Protein AF-A0A9P6C2J9-F1 (afdb_monomer_lite)

Sequence (298 aa):
MNSLQSWISTNIRLPAPPYAFLLSTSLGLLITSEATNFYPGSVLFKVCASLSFVSAGLRLLEDDWHNPLGSFISYLGTSHTTHYSLAIVLGLGFSLMGDIFLIPTAATYYNTAKSPEKKDREESSSQHEAATVRFKLGIFFFALAHVAYIFAFLSSATSRGPLSFLETILDPARFRHTHFILSFTFGLLLAHHLGLLRKPELGSLNSIMLVPDGLLPLVRTYIGIIVTMVSVASATDNGWQKIVGAWMFMVSDLFVAMDVFGTKKDAHRGGLGRQGWKSRSVGLAVYFWAQMILAGTV

pLDDT: mean 75.85, std 17.32, range [34.5, 95.56]

InterPro domains:
  IPR012506 Lysoplasmalogenase-like [PF07947] (78-297)
  IPR012506 Lysoplasmalogenase-like [PTHR31885] (135-297)

Structure (mmCIF, N/CA/C/O backbone):
data_AF-A0A9P6C2J9-F1
#
_entry.id   AF-A0A9P6C2J9-F1
#
loop_
_atom_site.group_PDB
_atom_site.id
_atom_site.type_symbol
_atom_site.label_atom_id
_atom_site.label_alt_id
_atom_site.label_comp_id
_atom_site.label_asym_id
_atom_site.label_entity_id
_atom_site.label_seq_id
_atom_site.pdbx_PDB_ins_code
_atom_site.Cartn_x
_atom_site.Cartn_y
_atom_site.Cartn_z
_atom_site.occupancy
_atom_site.B_iso_or_equiv
_atom_site.auth_seq_id
_atom_site.auth_comp_id
_atom_site.auth_asym_id
_atom_site.auth_atom_id
_atom_site.pdbx_PDB_model_num
ATOM 1 N N . MET A 1 1 ? -1.921 -27.677 -25.744 1.00 42.75 1 MET A N 1
ATOM 2 C CA . MET A 1 1 ? -2.279 -27.526 -24.314 1.00 42.75 1 MET A CA 1
ATOM 3 C C . MET A 1 1 ? -1.111 -27.043 -23.435 1.00 42.75 1 MET A C 1
ATOM 5 O O . MET A 1 1 ? -1.251 -27.075 -22.225 1.00 42.75 1 MET A O 1
ATOM 9 N N . ASN A 1 2 ? -0.023 -26.489 -23.998 1.00 46.31 2 ASN A N 1
ATOM 10 C CA . ASN A 1 2 ? 1.152 -26.055 -23.213 1.00 46.31 2 ASN A CA 1
ATOM 11 C C . ASN A 1 2 ? 1.266 -24.522 -23.054 1.00 46.31 2 ASN A C 1
ATOM 13 O O . ASN A 1 2 ? 2.102 -24.053 -22.294 1.00 46.31 2 ASN A O 1
ATOM 17 N N . SER A 1 3 ? 0.426 -23.733 -23.737 1.00 47.09 3 SER A N 1
ATOM 18 C CA . SER A 1 3 ? 0.466 -22.259 -23.710 1.00 47.09 3 SER A CA 1
ATOM 19 C C . SER A 1 3 ? -0.356 -21.623 -22.581 1.00 47.09 3 SER A C 1
ATOM 21 O O . SER A 1 3 ? -0.080 -20.498 -22.181 1.00 47.09 3 SER A O 1
ATOM 23 N N . LEU A 1 4 ? -1.354 -22.336 -22.046 1.00 36.81 4 LEU A N 1
ATOM 24 C CA . LEU A 1 4 ? -2.163 -21.877 -20.907 1.00 36.81 4 LEU A CA 1
ATOM 25 C C . LEU A 1 4 ? -1.474 -22.157 -19.567 1.00 36.81 4 LEU A C 1
ATOM 27 O O . LEU A 1 4 ? -1.579 -21.362 -18.640 1.00 36.81 4 LEU A O 1
ATOM 31 N N . GLN A 1 5 ? -0.703 -23.243 -19.477 1.00 38.97 5 GLN A N 1
ATOM 32 C CA . GLN A 1 5 ? 0.047 -23.591 -18.268 1.00 38.97 5 GLN A CA 1
ATOM 33 C C . GLN A 1 5 ? 1.261 -22.671 -18.052 1.00 38.97 5 GLN A C 1
ATOM 35 O O . GLN A 1 5 ? 1.534 -22.302 -16.914 1.00 38.97 5 GLN A O 1
ATOM 40 N N . SER A 1 6 ? 1.917 -22.206 -19.126 1.00 39.34 6 SER A N 1
ATOM 41 C CA . SER A 1 6 ? 2.963 -21.171 -19.043 1.00 39.34 6 SER A CA 1
ATOM 42 C C . SER A 1 6 ? 2.413 -19.774 -18.728 1.00 39.34 6 SER A C 1
ATOM 44 O O . SER A 1 6 ? 3.152 -18.920 -18.249 1.00 39.34 6 SER A O 1
ATOM 46 N N . TRP A 1 7 ? 1.124 -19.530 -18.993 1.00 40.78 7 TRP A N 1
ATOM 47 C CA . TRP A 1 7 ? 0.430 -18.290 -18.619 1.00 40.78 7 TRP A CA 1
ATOM 48 C C . TRP A 1 7 ? 0.055 -18.265 -17.127 1.00 40.78 7 TRP A C 1
ATOM 50 O O . TRP A 1 7 ? 0.001 -17.198 -16.524 1.00 40.78 7 TRP A O 1
ATOM 60 N N . ILE A 1 8 ? -0.180 -19.441 -16.529 1.00 42.78 8 ILE A N 1
ATOM 61 C CA . ILE A 1 8 ? -0.617 -19.609 -15.130 1.00 42.78 8 ILE A CA 1
ATOM 62 C C . ILE A 1 8 ? 0.562 -19.823 -14.166 1.00 42.78 8 ILE A C 1
ATOM 64 O O . ILE A 1 8 ? 0.403 -19.653 -12.959 1.00 42.78 8 ILE A O 1
ATOM 68 N N . SER A 1 9 ? 1.774 -20.106 -14.655 1.00 42.38 9 SER A N 1
ATOM 69 C CA . SER A 1 9 ? 2.994 -20.023 -13.842 1.00 42.38 9 SER A CA 1
ATOM 70 C C . SER A 1 9 ? 3.383 -18.559 -13.592 1.00 42.38 9 SER A C 1
ATOM 72 O O . SER A 1 9 ? 4.429 -18.081 -14.033 1.00 42.38 9 SER A O 1
ATOM 74 N N . THR A 1 10 ? 2.515 -17.818 -12.902 1.00 54.66 10 THR A N 1
ATOM 75 C CA . THR A 1 10 ? 2.827 -16.520 -12.311 1.00 54.66 10 THR A CA 1
ATOM 76 C C . THR A 1 10 ? 3.904 -16.745 -11.259 1.00 54.66 10 THR A C 1
ATOM 78 O O . THR A 1 10 ? 3.611 -17.161 -10.140 1.00 54.66 10 THR A O 1
ATOM 81 N N . ASN A 1 11 ? 5.161 -16.492 -11.618 1.00 65.44 11 ASN A N 1
ATOM 82 C CA . ASN A 1 11 ? 6.264 -16.463 -10.665 1.00 65.44 11 ASN A CA 1
ATOM 83 C C . ASN A 1 11 ? 6.135 -15.202 -9.796 1.00 65.44 11 ASN A C 1
ATOM 85 O O . ASN A 1 11 ? 6.897 -14.253 -9.967 1.00 65.44 11 ASN A O 1
ATOM 89 N N . ILE A 1 12 ? 5.142 -15.168 -8.899 1.00 74.88 12 ILE A N 1
ATOM 90 C CA . ILE A 1 12 ? 5.150 -14.239 -7.768 1.00 74.88 12 ILE A CA 1
ATOM 91 C C . ILE A 1 12 ? 6.364 -14.630 -6.937 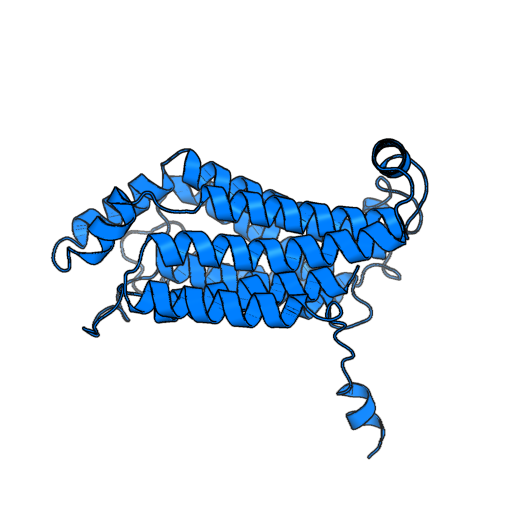1.00 74.88 12 ILE A C 1
ATOM 93 O O . ILE A 1 12 ? 6.416 -15.722 -6.367 1.00 74.88 12 ILE A O 1
ATOM 97 N N . ARG A 1 13 ? 7.366 -13.757 -6.913 1.00 82.88 13 ARG A N 1
ATOM 98 C CA . ARG A 1 13 ? 8.567 -13.959 -6.114 1.00 82.88 13 ARG A CA 1
ATOM 99 C C . ARG A 1 13 ? 8.261 -13.497 -4.706 1.00 82.88 13 ARG A C 1
ATOM 101 O O . ARG A 1 13 ? 7.977 -12.326 -4.482 1.00 82.88 13 ARG A O 1
ATOM 108 N N . LEU A 1 14 ? 8.273 -14.429 -3.766 1.00 84.31 14 LEU A N 1
ATOM 109 C CA . LEU A 1 14 ? 8.208 -14.099 -2.351 1.00 84.31 14 LEU A CA 1
ATOM 110 C C . LEU A 1 14 ? 9.632 -14.006 -1.801 1.00 84.31 14 LEU A C 1
ATOM 112 O O . LEU A 1 14 ? 10.501 -14.752 -2.264 1.00 84.31 14 LEU A O 1
ATOM 116 N N . PRO A 1 15 ? 9.875 -13.147 -0.798 1.00 84.00 15 PRO A N 1
ATOM 117 C CA . PRO A 1 15 ? 11.135 -13.163 -0.077 1.00 84.00 15 PRO A CA 1
ATOM 118 C C . PRO A 1 15 ? 11.438 -14.569 0.449 1.00 84.00 15 PRO A C 1
ATOM 120 O O . PRO A 1 15 ? 10.537 -15.273 0.923 1.00 84.00 15 PRO A O 1
ATOM 123 N N . ALA A 1 16 ? 12.705 -14.979 0.367 1.00 81.88 16 ALA A N 1
ATOM 124 C CA . ALA A 1 16 ? 13.140 -16.286 0.849 1.00 81.88 16 ALA A CA 1
ATOM 125 C C . ALA A 1 16 ? 12.766 -16.484 2.336 1.00 81.88 16 ALA A C 1
ATOM 127 O O . ALA A 1 16 ? 12.615 -15.506 3.074 1.00 81.88 16 ALA A O 1
ATOM 128 N N . PRO A 1 17 ? 12.620 -17.729 2.826 1.00 81.12 17 PRO A N 1
ATOM 129 C CA . PRO A 1 17 ? 12.388 -17.978 4.247 1.00 81.12 17 PRO A CA 1
ATOM 130 C C . PRO A 1 17 ? 13.393 -17.211 5.136 1.00 81.12 17 PRO A C 1
ATOM 132 O O . PRO A 1 17 ? 14.566 -17.095 4.768 1.00 81.12 17 PRO A O 1
ATOM 135 N N . PRO A 1 18 ? 12.968 -16.676 6.299 1.00 87.31 18 PRO A N 1
ATOM 136 C CA . PRO A 1 18 ? 11.769 -17.047 7.063 1.00 87.31 18 PRO A CA 1
ATOM 137 C C . PRO A 1 18 ? 10.563 -16.089 6.937 1.00 87.31 18 PRO A C 1
ATOM 139 O O . PRO A 1 18 ? 9.563 -16.280 7.629 1.00 87.31 18 PRO A O 1
ATOM 142 N N . TYR A 1 19 ? 10.622 -15.056 6.093 1.00 87.88 19 TYR A N 1
ATOM 143 C CA . TYR A 1 19 ? 9.724 -13.893 6.201 1.00 87.88 19 TYR A CA 1
ATOM 144 C C . TYR A 1 19 ? 8.238 -14.192 5.980 1.00 87.88 19 TYR A C 1
ATOM 146 O O . TYR A 1 19 ? 7.409 -13.797 6.798 1.00 87.88 19 TYR A O 1
ATOM 154 N N . ALA A 1 20 ? 7.885 -14.941 4.932 1.00 87.75 20 ALA A N 1
ATOM 155 C CA . ALA A 1 20 ? 6.490 -15.306 4.668 1.00 87.75 20 ALA A CA 1
ATOM 156 C C . ALA A 1 20 ? 5.893 -16.195 5.779 1.00 87.75 20 ALA A C 1
ATOM 158 O O . ALA A 1 20 ? 4.711 -16.079 6.115 1.00 87.75 20 ALA A O 1
ATOM 159 N N . PHE A 1 21 ? 6.716 -17.054 6.390 1.00 88.44 21 PHE A N 1
ATOM 160 C CA . PHE A 1 21 ? 6.300 -17.892 7.514 1.00 88.44 21 PHE A CA 1
ATOM 161 C C . PHE A 1 21 ? 6.098 -17.065 8.788 1.00 88.44 21 PHE A C 1
ATOM 163 O O . PHE A 1 21 ? 5.082 -17.222 9.470 1.00 88.44 21 PHE A O 1
ATOM 170 N N . LEU A 1 22 ? 7.024 -16.145 9.081 1.00 90.06 22 LEU A N 1
ATOM 171 C CA . LEU A 1 22 ? 6.899 -15.201 10.193 1.00 90.06 22 LEU A CA 1
ATOM 172 C C . LEU A 1 22 ? 5.649 -14.335 10.043 1.00 90.06 22 LEU A C 1
ATOM 174 O O . LEU A 1 22 ? 4.909 -14.170 11.014 1.00 90.06 22 LEU A O 1
ATOM 178 N N . LEU A 1 23 ? 5.367 -13.847 8.832 1.00 90.94 23 LEU A N 1
ATOM 179 C CA . LEU A 1 23 ? 4.150 -13.097 8.544 1.00 90.94 23 LEU A CA 1
ATOM 180 C C . LEU A 1 23 ? 2.904 -13.937 8.802 1.00 90.94 23 LEU A C 1
ATOM 182 O O . LEU A 1 23 ? 2.027 -13.518 9.544 1.00 90.94 23 LEU A O 1
ATOM 186 N N . SER A 1 24 ? 2.831 -15.132 8.217 1.00 91.19 24 SER A N 1
ATOM 187 C CA . SER A 1 24 ? 1.652 -15.996 8.341 1.00 91.19 24 SER A CA 1
ATOM 188 C C . SER A 1 24 ? 1.377 -16.368 9.799 1.00 91.19 24 SER A C 1
ATOM 190 O O . SER A 1 24 ? 0.234 -16.330 10.252 1.00 91.19 24 SER A O 1
ATOM 192 N N . THR A 1 25 ? 2.437 -16.671 10.553 1.00 91.06 25 THR A N 1
ATOM 193 C CA . THR A 1 25 ? 2.346 -17.035 11.971 1.00 91.06 25 THR A CA 1
ATOM 194 C C . THR A 1 25 ? 1.910 -15.843 12.819 1.00 91.06 25 THR A C 1
ATOM 196 O O . THR A 1 25 ? 0.955 -15.950 13.586 1.00 91.06 25 THR A O 1
ATOM 199 N N . SER A 1 26 ? 2.564 -14.688 12.664 1.00 91.44 26 SER A N 1
ATOM 200 C CA . SER A 1 26 ? 2.211 -13.471 13.409 1.00 91.44 26 SER A CA 1
ATOM 201 C C . SER A 1 26 ? 0.812 -12.966 13.057 1.00 91.44 26 SER A C 1
ATOM 203 O O . SER A 1 26 ? 0.062 -12.599 13.953 1.00 91.44 26 SER A O 1
ATOM 205 N N . LEU A 1 27 ? 0.404 -13.038 11.791 1.00 90.44 27 LEU A N 1
ATOM 206 C CA . LEU A 1 27 ? -0.946 -12.699 11.351 1.00 90.44 27 LEU A CA 1
ATOM 207 C C . LEU A 1 27 ? -1.998 -13.643 11.948 1.00 90.44 27 LEU A C 1
ATOM 209 O O . LEU A 1 27 ? -3.030 -13.179 12.428 1.00 90.44 27 LEU A O 1
ATOM 213 N N . GLY A 1 28 ? -1.746 -14.954 11.968 1.00 89.88 28 GLY A N 1
ATOM 214 C CA . GLY A 1 28 ? -2.642 -15.917 12.615 1.00 89.88 28 GLY A CA 1
ATOM 215 C C . GLY A 1 28 ? -2.810 -15.633 14.111 1.00 89.88 28 GLY A C 1
ATOM 216 O O . GLY A 1 28 ? -3.928 -15.643 14.632 1.00 89.88 28 GLY A O 1
ATOM 217 N N . LEU A 1 29 ? -1.710 -15.300 14.792 1.00 90.94 29 LEU A N 1
ATOM 218 C CA . LEU A 1 29 ? -1.722 -14.906 16.201 1.00 90.94 29 LEU A CA 1
ATOM 219 C C . LEU A 1 29 ? -2.440 -13.567 16.428 1.00 90.94 29 LEU A C 1
ATOM 221 O O . LEU A 1 29 ? -3.195 -13.454 17.389 1.00 90.94 29 LEU A O 1
ATOM 225 N N . LEU A 1 30 ? -2.281 -12.595 15.525 1.00 88.69 30 LEU A N 1
ATOM 226 C CA . LEU A 1 30 ? -2.993 -11.312 15.545 1.00 88.69 30 LEU A CA 1
ATOM 227 C C . LEU A 1 30 ? -4.508 -11.497 15.392 1.00 88.69 30 LEU A C 1
ATOM 229 O O . LEU A 1 30 ? -5.296 -10.928 16.141 1.00 88.69 30 LEU A O 1
ATOM 233 N N . ILE A 1 31 ? -4.937 -12.321 14.436 1.00 87.31 31 ILE A N 1
ATOM 234 C CA . ILE A 1 31 ? -6.360 -12.619 14.233 1.00 87.31 31 ILE A CA 1
ATOM 235 C C . ILE A 1 31 ? -6.927 -13.325 15.469 1.00 87.31 31 ILE A C 1
ATOM 237 O O . ILE A 1 31 ? -8.022 -13.003 15.928 1.00 87.31 31 ILE A O 1
ATOM 241 N N . THR A 1 32 ? -6.161 -14.247 16.052 1.00 87.25 32 THR A N 1
ATOM 242 C CA . THR A 1 32 ? -6.554 -14.952 17.278 1.00 87.25 32 THR A CA 1
ATOM 243 C C . THR A 1 32 ? -6.626 -14.002 18.479 1.00 87.25 32 THR A C 1
ATOM 245 O O . THR A 1 32 ? -7.547 -14.106 19.291 1.00 87.25 32 THR A O 1
ATOM 248 N N . SER A 1 33 ? -5.707 -13.038 18.600 1.00 85.56 33 SER A N 1
ATOM 249 C CA . SER A 1 33 ? -5.734 -12.049 19.682 1.00 85.56 33 SER A CA 1
ATOM 250 C C . SER A 1 33 ? -6.912 -11.084 19.545 1.00 85.56 33 SER A C 1
ATOM 252 O O . SER A 1 33 ? -7.554 -10.768 20.544 1.00 85.56 33 SER A O 1
ATOM 254 N N . GLU A 1 34 ? -7.274 -10.684 18.325 1.00 82.44 34 GLU A N 1
ATOM 255 C CA . GLU A 1 34 ? -8.489 -9.898 18.052 1.00 82.44 34 GLU A CA 1
ATOM 256 C C . GLU A 1 34 ? -9.766 -10.709 18.336 1.00 82.44 34 GLU A C 1
ATOM 258 O O . GLU A 1 34 ? -10.711 -10.202 18.944 1.00 82.44 34 GLU A O 1
ATOM 263 N N . ALA A 1 35 ? -9.785 -11.999 17.983 1.00 83.19 35 ALA A N 1
ATOM 264 C CA . ALA A 1 35 ? -10.902 -12.895 18.285 1.00 83.19 35 ALA A CA 1
ATOM 265 C C . ALA A 1 35 ? -11.092 -13.121 19.797 1.00 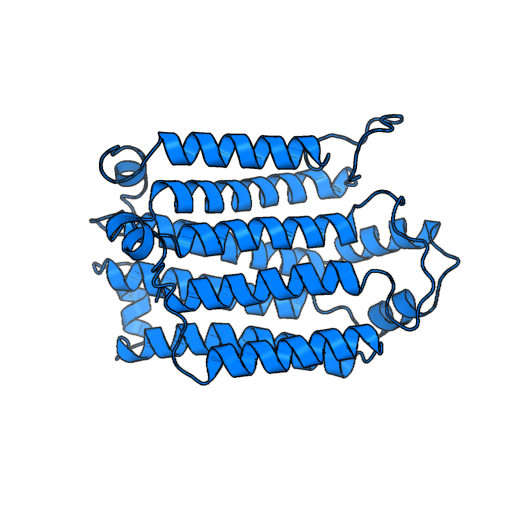83.19 35 ALA A C 1
ATOM 267 O O . ALA A 1 35 ? -12.216 -13.300 20.258 1.00 83.19 35 ALA A O 1
ATOM 268 N N . THR A 1 36 ? -10.013 -13.071 20.581 1.00 82.12 36 THR A N 1
ATOM 269 C CA . THR A 1 36 ? -10.029 -13.264 22.044 1.00 82.12 36 THR A CA 1
ATOM 270 C C . THR A 1 36 ? -10.017 -11.954 22.844 1.00 82.12 36 THR A C 1
ATOM 272 O O . THR A 1 36 ? -10.009 -11.993 24.072 1.00 82.12 36 THR A O 1
ATOM 275 N N . ASN A 1 37 ? -10.054 -10.789 22.180 1.00 78.75 37 ASN A N 1
ATOM 276 C CA . ASN A 1 37 ? -9.940 -9.456 22.794 1.00 78.75 37 ASN A CA 1
ATOM 277 C C . ASN A 1 37 ? -8.648 -9.245 23.618 1.00 78.75 37 ASN A C 1
ATOM 279 O O . ASN A 1 37 ? -8.629 -8.477 24.582 1.00 78.75 37 ASN A O 1
ATOM 283 N N . PHE A 1 38 ? -7.540 -9.877 23.230 1.00 83.00 38 PHE A N 1
ATOM 284 C CA . PHE A 1 38 ? -6.254 -9.776 23.921 1.00 83.00 38 PHE A CA 1
ATOM 285 C C . PHE A 1 38 ? -5.408 -8.608 23.386 1.00 83.00 38 PHE A C 1
ATOM 287 O O . PHE A 1 38 ? -4.597 -8.773 22.475 1.00 83.00 38 PHE A O 1
ATOM 294 N N . TYR A 1 39 ? -5.577 -7.420 23.983 1.00 81.12 39 TYR A N 1
ATOM 295 C CA . TYR A 1 39 ? -4.907 -6.176 23.563 1.00 81.12 39 TYR A CA 1
ATOM 296 C C . TYR A 1 39 ? -3.389 -6.294 23.352 1.00 81.12 39 TYR A C 1
ATOM 298 O O . TYR A 1 39 ? -2.928 -5.963 22.260 1.00 81.12 39 TYR A O 1
ATOM 306 N N . PRO A 1 40 ? -2.581 -6.747 24.336 1.00 83.75 40 PRO A N 1
ATOM 307 C CA . PRO A 1 40 ? -1.130 -6.751 24.160 1.00 83.75 40 PRO A CA 1
ATOM 308 C C . PRO A 1 40 ? -0.687 -7.714 23.049 1.00 83.75 40 PRO A C 1
ATOM 310 O O . PRO A 1 40 ? 0.289 -7.421 22.364 1.00 83.75 40 PRO A O 1
ATOM 313 N N . GLY A 1 41 ? -1.430 -8.803 22.808 1.00 80.75 41 GLY A N 1
ATOM 314 C CA . GLY A 1 41 ? -1.205 -9.672 21.652 1.00 80.75 41 GLY A CA 1
ATOM 315 C C . GLY A 1 41 ? -1.487 -8.953 20.339 1.00 80.75 41 GLY A C 1
ATOM 316 O O . GLY A 1 41 ? -0.648 -8.982 19.447 1.00 80.75 41 GLY A O 1
ATOM 317 N N . SER A 1 42 ? -2.602 -8.226 20.242 1.00 82.00 42 SER A N 1
ATOM 318 C CA . SER A 1 42 ? -2.936 -7.480 19.023 1.00 82.00 42 SER A CA 1
ATOM 319 C C . SER A 1 42 ? -1.908 -6.394 18.699 1.00 82.00 42 SER A C 1
ATOM 321 O O . SER A 1 42 ? -1.601 -6.160 17.535 1.00 82.00 42 SER A O 1
ATOM 323 N N . VAL A 1 43 ? -1.313 -5.766 19.717 1.00 85.69 43 VAL A N 1
ATOM 324 C CA . VAL A 1 43 ? -0.196 -4.824 19.534 1.00 85.69 43 VAL A CA 1
ATOM 325 C C . VAL A 1 43 ? 1.061 -5.552 19.056 1.00 85.69 43 VAL A C 1
ATOM 327 O O . VAL A 1 43 ? 1.623 -5.198 18.019 1.00 85.69 43 VAL A O 1
ATOM 330 N N . LEU A 1 44 ? 1.501 -6.574 19.797 1.00 89.19 44 LEU A N 1
ATOM 331 C CA . LEU A 1 44 ? 2.758 -7.276 19.538 1.00 89.19 44 LEU A CA 1
ATOM 332 C C . LEU A 1 44 ? 2.748 -7.962 18.172 1.00 89.19 44 LEU A C 1
ATOM 334 O O . LEU A 1 44 ? 3.658 -7.766 17.372 1.00 89.19 44 LEU A O 1
ATOM 338 N N . PHE A 1 45 ? 1.705 -8.738 17.885 1.00 90.50 45 PHE A N 1
ATOM 339 C CA . PHE A 1 45 ? 1.619 -9.515 16.655 1.00 90.50 45 PHE A CA 1
ATOM 340 C C . PHE A 1 45 ? 1.446 -8.637 15.423 1.00 90.50 45 PHE A C 1
ATOM 342 O O . PHE A 1 45 ? 1.975 -8.985 14.371 1.00 90.50 45 PHE A O 1
ATOM 349 N N . LYS A 1 46 ? 0.805 -7.469 15.555 1.00 90.56 46 LYS A N 1
ATOM 350 C CA . LYS A 1 46 ? 0.755 -6.483 14.475 1.00 90.56 46 LYS A CA 1
ATOM 351 C C . LYS A 1 46 ? 2.145 -5.938 14.161 1.00 90.56 46 LYS A C 1
ATOM 353 O O . LYS A 1 46 ? 2.543 -5.951 13.005 1.00 90.56 46 LYS A O 1
ATOM 358 N N . VAL A 1 47 ? 2.913 -5.546 15.179 1.00 89.94 47 VAL A N 1
ATOM 359 C CA . VAL A 1 47 ? 4.297 -5.083 14.985 1.00 89.94 47 VAL A CA 1
ATOM 360 C C . VAL A 1 47 ? 5.181 -6.195 14.414 1.00 89.94 47 VAL A C 1
ATOM 362 O O . VAL A 1 47 ? 5.949 -5.937 13.493 1.00 89.94 47 VAL A O 1
ATOM 365 N N . CYS A 1 48 ? 5.058 -7.437 14.892 1.00 89.19 48 CYS A N 1
ATOM 366 C CA . CYS A 1 48 ? 5.800 -8.578 14.344 1.00 89.19 48 CYS A CA 1
ATOM 367 C C . CYS A 1 48 ? 5.444 -8.859 12.876 1.00 89.19 48 CYS A C 1
ATOM 369 O O . CYS A 1 48 ? 6.344 -9.090 12.068 1.00 89.19 48 CYS A O 1
ATOM 371 N N . ALA A 1 49 ? 4.157 -8.801 12.521 1.00 89.56 49 ALA A N 1
ATOM 372 C CA . ALA A 1 49 ? 3.705 -8.935 11.141 1.00 89.56 49 ALA A CA 1
ATOM 373 C C . ALA A 1 49 ? 4.284 -7.816 10.269 1.00 89.56 49 ALA A C 1
ATOM 375 O O . ALA A 1 49 ? 4.834 -8.101 9.205 1.00 89.56 49 ALA A O 1
ATOM 376 N N . SER A 1 50 ? 4.282 -6.570 10.753 1.00 89.44 50 SER A N 1
ATOM 377 C CA . SER A 1 50 ? 4.864 -5.444 10.021 1.00 89.44 50 SER A CA 1
ATOM 378 C C . SER A 1 50 ? 6.379 -5.571 9.852 1.00 89.44 50 SER A C 1
ATOM 380 O O . SER A 1 50 ? 6.915 -5.398 8.759 1.00 89.44 50 SER A O 1
ATOM 382 N N . LEU A 1 51 ? 7.089 -5.960 10.911 1.00 90.31 51 LEU A N 1
ATOM 383 C CA . LEU A 1 51 ? 8.531 -6.189 10.863 1.00 90.31 51 LEU A CA 1
ATOM 384 C C . LEU A 1 51 ? 8.909 -7.310 9.893 1.00 90.31 51 LEU A C 1
ATOM 386 O O . LEU A 1 51 ? 9.978 -7.239 9.292 1.00 90.31 51 LEU A O 1
ATOM 390 N N . SER A 1 52 ? 8.060 -8.324 9.702 1.00 88.50 52 SER A N 1
ATOM 391 C CA . SER A 1 52 ? 8.364 -9.440 8.799 1.00 88.50 52 SER A CA 1
ATOM 392 C C . SER A 1 52 ? 8.508 -9.001 7.338 1.00 88.50 52 SER A C 1
ATOM 394 O O . SER A 1 52 ? 9.448 -9.434 6.678 1.00 88.50 52 SER A O 1
ATOM 396 N N . PHE A 1 53 ? 7.654 -8.097 6.840 1.00 87.94 53 PHE A N 1
ATOM 397 C CA . PHE A 1 53 ? 7.779 -7.588 5.471 1.00 87.94 53 PHE A CA 1
ATOM 398 C C . PHE A 1 53 ? 8.858 -6.503 5.354 1.00 87.94 53 PHE A C 1
ATOM 400 O O . PHE A 1 53 ? 9.552 -6.451 4.343 1.00 87.94 53 PHE A O 1
ATOM 407 N N . VAL A 1 54 ? 9.059 -5.668 6.386 1.00 88.56 54 VAL A N 1
ATOM 408 C CA . VAL A 1 54 ? 10.120 -4.641 6.370 1.00 88.56 54 VAL A CA 1
ATOM 409 C C . VAL A 1 54 ? 11.496 -5.295 6.375 1.00 88.56 54 VAL A C 1
ATOM 411 O O . VAL A 1 54 ? 12.349 -4.934 5.573 1.00 88.56 54 VAL A O 1
ATOM 414 N N . SER A 1 55 ? 11.709 -6.280 7.252 1.00 85.62 55 SER A N 1
ATOM 415 C CA . SER A 1 55 ? 12.971 -7.027 7.315 1.00 85.62 55 SER A CA 1
ATOM 416 C C . SER A 1 55 ? 13.231 -7.831 6.043 1.00 85.62 55 SER A C 1
ATOM 418 O O . SER A 1 55 ? 14.382 -7.933 5.629 1.00 85.62 55 SER A O 1
ATOM 420 N N . ALA A 1 56 ? 12.181 -8.336 5.387 1.00 84.88 56 ALA A N 1
ATOM 421 C CA . ALA A 1 56 ? 12.300 -8.959 4.076 1.00 84.88 56 ALA A CA 1
ATOM 422 C C . ALA A 1 56 ? 12.833 -7.977 3.025 1.00 84.88 56 ALA A C 1
ATOM 424 O O . ALA A 1 56 ? 13.824 -8.271 2.364 1.00 84.88 56 ALA A O 1
ATOM 425 N N . GLY A 1 57 ? 12.212 -6.797 2.909 1.00 82.94 57 GLY A N 1
ATOM 426 C CA . GLY A 1 57 ? 12.647 -5.767 1.964 1.00 82.94 57 GLY A CA 1
ATOM 427 C C . GLY A 1 57 ? 14.043 -5.222 2.276 1.00 82.94 57 GLY A C 1
ATOM 428 O O . GLY A 1 57 ? 14.836 -5.020 1.365 1.00 82.94 57 GLY A O 1
ATOM 429 N N . LEU A 1 58 ? 14.372 -5.029 3.559 1.00 84.69 58 LEU A N 1
ATOM 430 C CA . LEU A 1 58 ? 15.695 -4.563 3.981 1.00 84.69 58 LEU A CA 1
ATOM 431 C C . LEU A 1 58 ? 16.797 -5.570 3.670 1.00 84.69 58 LEU A C 1
ATOM 433 O O . LEU A 1 58 ? 17.849 -5.156 3.210 1.00 84.69 58 LEU A O 1
ATOM 437 N N . ARG A 1 59 ? 16.574 -6.870 3.886 1.00 82.44 59 ARG A N 1
ATOM 438 C CA . ARG A 1 59 ? 17.588 -7.881 3.567 1.00 82.44 59 ARG A CA 1
ATOM 439 C C . ARG A 1 59 ? 17.826 -7.997 2.065 1.00 82.44 59 ARG A C 1
ATOM 441 O O . ARG A 1 59 ? 18.968 -8.113 1.648 1.00 82.44 59 ARG A O 1
ATOM 448 N N . LEU A 1 60 ? 16.758 -7.937 1.269 1.00 74.88 60 LEU A N 1
ATOM 449 C CA . LEU A 1 60 ? 16.874 -7.932 -0.192 1.00 74.88 60 LEU A CA 1
ATOM 450 C C . LEU A 1 60 ? 17.580 -6.666 -0.700 1.00 74.88 60 LEU A C 1
ATOM 452 O O . LEU A 1 60 ? 18.262 -6.714 -1.714 1.00 74.88 60 LEU A O 1
ATOM 456 N N . LEU A 1 61 ? 17.469 -5.551 0.030 1.00 72.50 61 LEU A N 1
ATOM 457 C CA . LEU A 1 61 ? 18.265 -4.351 -0.222 1.00 72.50 61 LEU A CA 1
ATOM 458 C C . LEU A 1 61 ? 19.722 -4.509 0.250 1.00 72.50 61 LEU A C 1
ATOM 460 O O . LEU A 1 61 ? 20.616 -3.974 -0.393 1.00 72.50 61 LEU A O 1
ATOM 464 N N . GLU A 1 62 ? 19.968 -5.213 1.360 1.00 69.50 62 GLU A N 1
ATOM 465 C CA . GLU A 1 62 ? 21.288 -5.372 1.989 1.00 69.50 62 GLU A CA 1
ATOM 466 C C . GLU A 1 62 ? 22.288 -6.130 1.110 1.00 69.50 62 GLU A C 1
ATOM 468 O O . GLU A 1 62 ? 23.459 -5.755 1.070 1.00 69.50 62 GLU A O 1
ATOM 473 N N . ASP A 1 63 ? 21.819 -7.118 0.344 1.00 58.84 63 ASP A N 1
ATOM 474 C CA . ASP A 1 63 ? 22.647 -7.850 -0.624 1.00 58.84 63 ASP A CA 1
ATOM 475 C C . ASP A 1 63 ? 23.244 -6.920 -1.717 1.00 58.84 63 ASP A C 1
ATOM 477 O O . ASP A 1 63 ? 24.279 -7.243 -2.299 1.00 58.84 63 ASP A O 1
ATOM 481 N N . ASP A 1 64 ? 22.665 -5.725 -1.921 1.00 53.09 64 ASP A N 1
ATOM 482 C CA . ASP A 1 64 ? 23.150 -4.662 -2.820 1.00 53.09 64 ASP A CA 1
ATOM 483 C C . ASP A 1 64 ? 23.866 -3.494 -2.083 1.00 53.09 64 ASP A C 1
ATOM 485 O O . ASP A 1 64 ? 24.376 -2.559 -2.713 1.00 53.09 64 ASP A O 1
ATOM 489 N N . TRP A 1 65 ? 23.914 -3.490 -0.744 1.00 53.22 65 TRP A N 1
ATOM 490 C CA . TRP A 1 65 ? 24.135 -2.289 0.079 1.00 53.22 65 TRP A CA 1
ATOM 491 C C . TRP A 1 65 ? 25.452 -2.304 0.868 1.00 53.22 65 TRP A C 1
ATOM 493 O O . TRP A 1 65 ? 25.492 -2.545 2.074 1.00 53.22 65 TRP A O 1
ATOM 503 N N . HIS A 1 66 ? 26.560 -1.933 0.225 1.00 53.38 66 HIS A N 1
ATOM 504 C CA . HIS A 1 66 ? 27.840 -1.758 0.927 1.00 53.38 66 HIS A CA 1
ATOM 505 C C . HIS A 1 66 ? 28.039 -0.372 1.591 1.00 53.38 66 HIS A C 1
ATOM 507 O O . HIS A 1 66 ? 29.033 -0.199 2.290 1.00 53.38 66 HIS A O 1
ATOM 513 N N . ASN A 1 67 ? 27.131 0.616 1.439 1.00 56.53 67 ASN A N 1
ATOM 514 C CA . ASN A 1 67 ? 27.234 1.930 2.117 1.00 56.53 67 ASN A CA 1
ATOM 515 C C . ASN A 1 67 ? 25.886 2.691 2.274 1.00 56.53 67 ASN A C 1
ATOM 517 O O . ASN A 1 67 ? 25.351 3.186 1.275 1.00 56.53 67 ASN A O 1
ATOM 521 N N . PRO A 1 68 ? 25.372 2.909 3.507 1.00 54.12 68 PRO A N 1
ATOM 522 C CA . PRO A 1 68 ? 24.053 3.511 3.731 1.00 54.12 68 PRO A CA 1
ATOM 523 C C . PRO A 1 68 ? 23.916 5.000 3.426 1.00 54.12 68 PRO A C 1
ATOM 525 O O . PRO A 1 68 ? 22.964 5.426 2.773 1.00 54.12 68 PRO A O 1
ATOM 528 N N . LEU A 1 69 ? 24.873 5.804 3.883 1.00 54.81 69 LEU A N 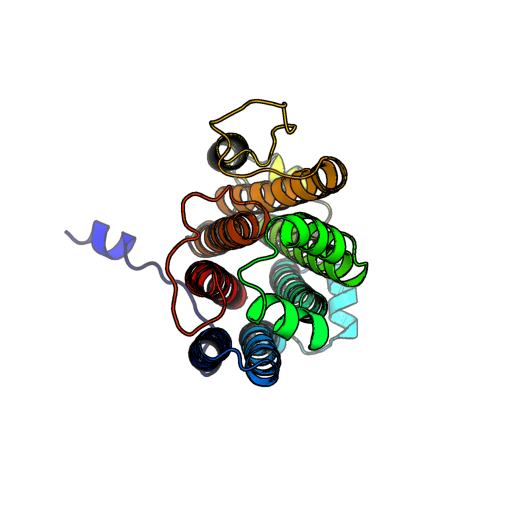1
ATOM 529 C CA . LEU A 1 69 ? 24.860 7.254 3.667 1.00 54.81 69 LEU A CA 1
ATOM 530 C C . LEU A 1 69 ? 25.195 7.617 2.213 1.00 54.81 69 LEU A C 1
ATOM 532 O O . LEU A 1 69 ? 24.627 8.559 1.668 1.00 54.81 69 LEU A O 1
ATOM 536 N N . GLY A 1 70 ? 26.064 6.831 1.571 1.00 53.56 70 GLY A N 1
ATOM 537 C CA . GLY A 1 70 ? 26.412 6.988 0.159 1.00 53.56 70 GLY A CA 1
ATOM 538 C C . GLY A 1 70 ? 25.234 6.696 -0.765 1.00 53.56 70 GLY A C 1
ATOM 539 O O . GLY A 1 70 ? 24.985 7.472 -1.674 1.00 53.56 70 GLY A O 1
ATOM 540 N N . SER A 1 71 ? 24.444 5.657 -0.484 1.00 53.72 71 SER A N 1
ATOM 541 C CA . SER A 1 71 ? 23.316 5.249 -1.332 1.00 53.72 71 SER A CA 1
ATOM 542 C C . SER A 1 71 ? 22.109 6.189 -1.254 1.00 53.72 71 SER A C 1
ATOM 544 O O . SER A 1 71 ? 21.407 6.358 -2.246 1.00 53.72 71 SER A O 1
ATOM 546 N N . PHE A 1 72 ? 21.889 6.872 -0.123 1.00 54.91 72 PHE A N 1
ATOM 547 C CA . PHE A 1 72 ? 20.898 7.956 -0.046 1.00 54.91 72 PHE A CA 1
ATOM 548 C C . PHE A 1 72 ? 21.319 9.179 -0.884 1.00 54.91 72 PHE A C 1
ATOM 550 O O . PHE A 1 72 ? 20.477 9.855 -1.468 1.00 54.91 72 PHE A O 1
ATOM 557 N N . ILE A 1 73 ? 22.627 9.432 -1.012 1.00 53.97 73 ILE A N 1
ATOM 558 C CA . ILE A 1 73 ? 23.176 10.461 -1.909 1.00 53.97 73 ILE A CA 1
ATOM 559 C C . ILE A 1 73 ? 23.178 9.963 -3.369 1.00 53.97 73 ILE A C 1
ATOM 561 O O . ILE A 1 73 ? 22.829 10.718 -4.271 1.00 53.97 73 ILE A O 1
ATOM 565 N N . SER A 1 74 ? 23.454 8.681 -3.626 1.00 49.38 74 SER A N 1
ATOM 566 C CA . SER A 1 74 ? 23.323 8.037 -4.945 1.00 49.38 74 SER A CA 1
ATOM 567 C C . SER A 1 74 ? 21.866 7.858 -5.390 1.00 49.38 74 SER A C 1
ATOM 569 O O . SER A 1 74 ? 21.598 7.742 -6.581 1.00 49.38 74 SER A O 1
ATOM 571 N N . TYR A 1 75 ? 20.887 7.943 -4.484 1.00 51.75 75 TYR A N 1
ATOM 572 C CA . TYR A 1 75 ? 19.473 8.098 -4.842 1.00 51.75 75 TYR A CA 1
ATOM 573 C C . TYR A 1 75 ? 19.207 9.420 -5.589 1.00 51.75 75 TYR A C 1
ATOM 575 O O . TYR A 1 75 ? 18.249 9.522 -6.352 1.00 51.75 75 TYR A O 1
ATOM 583 N N . LEU A 1 76 ? 20.087 10.415 -5.450 1.00 55.22 76 LEU A N 1
ATOM 584 C CA . LEU A 1 76 ? 20.091 11.620 -6.285 1.00 55.22 76 LEU A CA 1
ATOM 585 C C . LEU A 1 76 ? 20.960 11.459 -7.549 1.00 55.22 76 LEU A C 1
ATOM 587 O O . LEU A 1 76 ? 20.913 12.315 -8.429 1.00 55.22 76 LEU A O 1
ATOM 591 N N . GLY A 1 77 ? 21.715 10.359 -7.680 1.00 49.47 77 GLY A N 1
ATOM 592 C CA . GLY A 1 77 ? 22.703 10.130 -8.733 1.00 49.47 77 GLY A CA 1
ATOM 593 C C . GLY A 1 77 ? 22.790 8.675 -9.221 1.00 49.47 77 GLY A C 1
ATOM 594 O O . GLY A 1 77 ? 23.612 7.893 -8.755 1.00 49.47 77 GLY A O 1
ATOM 595 N N . THR A 1 78 ? 22.044 8.372 -10.286 1.00 48.78 78 THR A N 1
ATOM 596 C CA . THR A 1 78 ? 22.459 7.481 -11.398 1.00 48.78 78 THR A CA 1
ATOM 597 C C . THR A 1 78 ? 22.399 5.941 -11.281 1.00 48.78 78 THR A C 1
ATOM 599 O O . THR A 1 78 ? 23.117 5.283 -12.028 1.00 48.78 78 THR A O 1
ATOM 602 N N . SER A 1 79 ? 21.495 5.318 -10.507 1.00 52.59 79 SER A N 1
ATOM 603 C CA . SER A 1 79 ? 21.217 3.870 -10.697 1.00 52.59 79 SER A CA 1
ATOM 604 C C . SER A 1 79 ? 19.736 3.490 -10.607 1.00 52.59 79 SER A C 1
ATOM 606 O O . SER A 1 79 ? 19.099 3.585 -9.560 1.00 52.59 79 SER A O 1
ATOM 608 N N . HIS A 1 80 ? 19.194 3.019 -11.735 1.00 54.88 80 HIS A N 1
ATOM 609 C CA . HIS A 1 80 ? 17.783 2.679 -11.950 1.00 54.88 80 HIS A CA 1
ATOM 610 C C . HIS A 1 80 ? 17.233 1.613 -10.990 1.00 54.88 80 HIS A C 1
ATOM 612 O O . HIS A 1 80 ? 16.154 1.797 -10.427 1.00 54.88 80 HIS A O 1
ATOM 618 N N . THR A 1 81 ? 17.988 0.539 -10.762 1.00 59.19 81 THR A N 1
ATOM 619 C CA . THR A 1 81 ? 17.597 -0.572 -9.878 1.00 59.19 81 THR A CA 1
ATOM 620 C C . THR A 1 81 ? 17.571 -0.144 -8.412 1.00 59.19 81 THR A C 1
ATOM 622 O O . THR A 1 81 ? 16.635 -0.468 -7.684 1.00 59.19 81 THR A O 1
ATOM 625 N N . THR A 1 82 ? 18.521 0.697 -7.999 1.00 66.81 82 THR A N 1
ATOM 626 C CA . THR A 1 82 ? 18.618 1.207 -6.625 1.00 66.81 82 THR A CA 1
ATOM 627 C C . THR A 1 82 ? 17.449 2.132 -6.263 1.00 66.81 82 THR A C 1
ATOM 629 O O . THR A 1 82 ? 16.963 2.087 -5.134 1.00 66.81 82 THR A O 1
ATOM 632 N N . HIS A 1 83 ? 16.935 2.938 -7.205 1.00 75.00 83 HIS A N 1
ATOM 633 C CA . HIS A 1 83 ? 15.778 3.811 -6.944 1.00 75.00 83 HIS A CA 1
ATOM 634 C C . HIS A 1 83 ? 14.481 3.025 -6.718 1.00 75.00 83 HIS A C 1
ATOM 636 O O . HIS A 1 83 ? 13.647 3.447 -5.918 1.00 75.00 83 HIS A O 1
ATOM 642 N N . TYR A 1 84 ? 14.296 1.905 -7.423 1.00 83.69 84 TYR A N 1
ATOM 643 C CA . TYR A 1 84 ? 13.128 1.039 -7.263 1.00 83.69 84 TYR A CA 1
ATOM 644 C C . TYR A 1 84 ? 13.100 0.396 -5.877 1.00 83.69 84 TYR A C 1
ATOM 646 O O . TYR A 1 84 ? 12.168 0.623 -5.105 1.00 83.69 84 TYR A O 1
ATOM 654 N N . SER A 1 85 ? 14.155 -0.351 -5.553 1.00 84.38 85 SER A N 1
ATOM 655 C CA . SER A 1 85 ? 14.273 -1.115 -4.313 1.00 84.38 85 SER A CA 1
ATOM 656 C C . SER A 1 85 ? 14.185 -0.214 -3.086 1.00 84.38 85 SER A C 1
ATOM 658 O O . SER A 1 85 ? 13.432 -0.495 -2.154 1.00 84.38 85 SER A O 1
ATOM 660 N N . LEU A 1 86 ? 14.867 0.935 -3.119 1.00 82.38 86 LEU A N 1
ATOM 661 C CA . LEU A 1 86 ? 14.823 1.912 -2.035 1.00 82.38 86 LEU A CA 1
ATOM 662 C C . LEU A 1 86 ? 13.418 2.499 -1.853 1.00 82.38 86 LEU A C 1
ATOM 664 O O . LEU A 1 86 ? 12.958 2.620 -0.720 1.00 82.38 86 LEU A O 1
ATOM 668 N N . ALA A 1 87 ? 12.712 2.834 -2.936 1.00 88.19 87 ALA A N 1
ATOM 669 C CA . ALA A 1 87 ? 11.352 3.363 -2.851 1.00 88.19 87 ALA A CA 1
ATOM 670 C C . ALA A 1 87 ? 10.353 2.326 -2.305 1.00 88.19 87 ALA A C 1
ATOM 672 O O . ALA A 1 87 ? 9.509 2.680 -1.480 1.00 88.19 87 ALA A O 1
ATOM 673 N N . ILE A 1 88 ? 10.485 1.045 -2.683 1.00 90.44 88 ILE A N 1
ATOM 674 C CA . ILE A 1 88 ? 9.708 -0.045 -2.071 1.00 90.44 88 ILE A CA 1
ATOM 675 C C . ILE A 1 88 ? 10.005 -0.121 -0.572 1.00 90.44 88 ILE A C 1
ATOM 677 O O . ILE A 1 88 ? 9.078 -0.041 0.228 1.00 90.44 88 ILE A O 1
ATOM 681 N N . VAL A 1 89 ? 11.275 -0.203 -0.168 1.00 89.69 89 VAL A N 1
ATOM 682 C CA . VAL A 1 89 ? 11.659 -0.315 1.250 1.00 89.69 89 VAL A CA 1
ATOM 683 C C . VAL A 1 89 ? 11.214 0.898 2.069 1.00 89.69 89 VAL A C 1
ATOM 685 O O . VAL A 1 89 ? 10.720 0.728 3.183 1.00 89.69 89 VAL A O 1
ATOM 688 N N . LEU A 1 90 ? 11.312 2.115 1.523 1.00 90.12 90 LEU A N 1
ATOM 689 C CA . LEU A 1 90 ? 10.763 3.316 2.158 1.00 90.12 90 LEU A CA 1
ATOM 690 C C . LEU A 1 90 ? 9.249 3.208 2.343 1.00 90.12 90 LEU A C 1
ATOM 692 O O . LEU A 1 90 ? 8.746 3.542 3.415 1.00 90.12 90 LEU A O 1
ATOM 696 N N . GLY A 1 91 ? 8.525 2.704 1.342 1.00 91.75 91 GLY A N 1
ATOM 697 C CA . GLY A 1 91 ? 7.093 2.453 1.459 1.00 91.75 91 GLY A CA 1
ATOM 698 C C . GLY A 1 91 ? 6.759 1.427 2.546 1.00 91.75 91 GLY A C 1
ATOM 699 O O . GLY A 1 91 ? 5.876 1.677 3.373 1.00 91.75 91 GLY A O 1
ATOM 700 N N . LEU A 1 92 ? 7.521 0.329 2.633 1.00 92.44 92 LEU A N 1
ATOM 701 C CA . LEU A 1 92 ? 7.380 -0.672 3.699 1.00 92.44 92 LEU A CA 1
ATOM 702 C C . LEU A 1 92 ? 7.638 -0.033 5.078 1.00 92.44 92 LEU A C 1
ATOM 704 O O . LEU A 1 92 ? 6.881 -0.247 6.025 1.00 92.44 92 LEU A O 1
ATOM 708 N N . GLY A 1 93 ? 8.676 0.800 5.192 1.00 91.25 93 GLY A N 1
ATOM 709 C CA . GLY A 1 93 ? 9.017 1.525 6.417 1.00 91.25 93 GLY A CA 1
ATOM 710 C C . GLY A 1 93 ? 7.936 2.520 6.848 1.00 91.25 93 GLY A C 1
ATOM 711 O O . GLY A 1 93 ? 7.541 2.537 8.016 1.00 91.25 93 GLY A O 1
ATOM 712 N N . PHE A 1 94 ? 7.393 3.307 5.915 1.00 93.50 94 PHE A N 1
ATOM 713 C CA . PHE A 1 94 ? 6.257 4.190 6.192 1.00 93.50 94 PHE A CA 1
ATOM 714 C C . PHE A 1 94 ? 5.009 3.406 6.595 1.00 93.50 94 PHE A C 1
ATOM 716 O O . PHE A 1 94 ? 4.295 3.830 7.499 1.00 93.50 94 PHE A O 1
ATOM 723 N N . SER A 1 95 ? 4.785 2.233 6.005 1.00 91.25 95 SER A N 1
ATOM 724 C CA . SER A 1 95 ? 3.679 1.349 6.379 1.00 91.25 95 SER A CA 1
ATOM 725 C C . SER A 1 95 ? 3.811 0.835 7.815 1.00 91.25 95 SER A C 1
ATOM 727 O O . SER A 1 95 ? 2.842 0.866 8.569 1.00 91.25 95 SER A O 1
ATOM 729 N N . LEU A 1 96 ? 5.022 0.458 8.245 1.00 91.94 96 LEU A N 1
ATOM 730 C CA . LEU A 1 96 ? 5.306 0.114 9.644 1.00 91.94 96 LEU A CA 1
ATOM 731 C C . LEU A 1 96 ? 5.046 1.298 10.587 1.00 91.94 96 LEU A C 1
ATOM 733 O O . LEU A 1 96 ? 4.438 1.123 11.643 1.00 91.94 96 LEU A O 1
ATOM 737 N N . MET A 1 97 ? 5.482 2.508 10.221 1.00 90.19 97 MET A N 1
ATOM 738 C CA . MET A 1 97 ? 5.194 3.710 11.017 1.00 90.19 97 MET A CA 1
ATOM 739 C C . MET A 1 97 ? 3.686 3.960 11.112 1.00 90.19 97 MET A C 1
ATOM 741 O O . MET A 1 97 ? 3.167 4.188 12.206 1.00 90.19 97 MET A O 1
ATOM 745 N N . GLY A 1 98 ? 2.970 3.847 9.992 1.00 87.69 98 GLY A N 1
ATOM 746 C CA . GLY A 1 98 ? 1.512 3.913 9.942 1.00 87.69 98 GLY A CA 1
ATOM 747 C C . GLY A 1 98 ? 0.863 2.893 10.876 1.00 87.69 98 GLY A C 1
ATOM 748 O O . GLY A 1 98 ? 0.000 3.250 11.681 1.00 87.69 98 GLY A O 1
ATOM 749 N N . ASP A 1 99 ? 1.336 1.645 10.849 1.00 88.81 99 ASP A N 1
ATOM 750 C CA . ASP A 1 99 ? 0.848 0.569 11.707 1.00 88.81 99 ASP A CA 1
ATOM 751 C C . ASP A 1 99 ? 1.002 0.877 13.195 1.00 88.81 99 ASP A C 1
ATOM 753 O O . ASP A 1 99 ? 0.050 0.620 13.934 1.00 88.81 99 ASP A O 1
ATOM 757 N N . ILE A 1 100 ? 2.143 1.450 13.608 1.00 87.81 100 ILE A N 1
ATOM 758 C CA . ILE A 1 100 ? 2.454 1.858 14.991 1.00 87.81 100 ILE A CA 1
ATOM 759 C C . ILE A 1 100 ? 1.570 3.026 15.445 1.00 87.81 100 ILE A C 1
ATOM 761 O O . ILE A 1 100 ? 1.105 3.051 16.589 1.00 87.81 100 ILE A O 1
ATOM 765 N N . PHE A 1 101 ? 1.318 4.004 14.573 1.00 86.38 101 PHE A N 1
ATOM 766 C CA . PHE A 1 101 ? 0.480 5.156 14.913 1.00 86.38 101 PHE A CA 1
ATOM 767 C C . PHE A 1 101 ? -1.014 4.823 14.952 1.00 86.38 101 PHE A C 1
ATOM 769 O O . PHE A 1 101 ? -1.734 5.412 15.759 1.00 86.38 101 PHE A O 1
ATOM 776 N N . LEU A 1 102 ? -1.469 3.850 14.156 1.00 82.88 102 LEU A N 1
ATOM 777 C CA . LEU A 1 102 ? -2.851 3.356 14.170 1.00 82.88 102 LEU A CA 1
ATOM 778 C C . LEU A 1 102 ? -3.136 2.318 15.268 1.00 82.88 102 LEU A C 1
ATOM 780 O O . LEU A 1 102 ? -4.246 1.786 15.322 1.00 82.88 102 LEU A O 1
ATOM 784 N N . ILE A 1 103 ? -2.176 1.998 16.142 1.00 81.75 103 ILE A N 1
ATOM 785 C CA . ILE A 1 103 ? -2.453 1.138 17.298 1.00 81.75 103 ILE A CA 1
ATOM 786 C C . ILE A 1 103 ? -3.358 1.905 18.278 1.00 81.75 103 ILE A C 1
ATOM 788 O O . ILE A 1 103 ? -2.948 2.958 18.782 1.00 81.75 103 ILE A O 1
ATOM 792 N N . PRO A 1 104 ? -4.575 1.405 18.574 1.00 71.25 104 PRO A N 1
ATOM 793 C CA . PRO A 1 104 ? -5.470 2.063 19.516 1.00 71.25 104 PRO A CA 1
ATOM 794 C C . PRO A 1 104 ? -4.873 2.018 20.922 1.00 71.25 104 PRO A C 1
ATOM 796 O O . PRO A 1 104 ? -4.146 1.092 21.268 1.00 71.25 104 PRO A O 1
ATOM 799 N N . THR A 1 105 ? -5.196 2.996 21.767 1.00 74.12 105 THR A N 1
ATOM 800 C CA . THR A 1 105 ? -4.783 2.932 23.179 1.00 74.12 105 THR A CA 1
ATOM 801 C C . THR A 1 105 ? -5.537 1.821 23.913 1.00 74.12 105 THR A C 1
ATOM 803 O O . THR A 1 105 ? -6.661 1.487 23.539 1.00 74.12 105 THR A O 1
ATOM 806 N N . ALA A 1 106 ? -4.967 1.282 24.997 1.00 70.69 106 ALA A N 1
ATOM 807 C CA . ALA A 1 106 ? -5.611 0.229 25.791 1.00 70.69 106 ALA A CA 1
ATOM 808 C C . ALA A 1 106 ? -7.018 0.633 26.274 1.00 70.69 106 ALA A C 1
ATOM 810 O O . ALA A 1 106 ? -7.942 -0.179 26.254 1.00 70.69 106 ALA A O 1
ATOM 811 N N . ALA A 1 107 ? -7.190 1.903 26.659 1.00 68.00 107 ALA A N 1
ATOM 812 C CA . ALA A 1 107 ? -8.481 2.448 27.065 1.00 68.00 107 ALA A CA 1
ATOM 813 C C . ALA A 1 107 ? -9.494 2.415 25.909 1.00 68.00 107 ALA A C 1
ATOM 815 O O . ALA A 1 107 ? -10.602 1.917 26.084 1.00 68.00 107 ALA A O 1
ATOM 816 N N . THR A 1 108 ? -9.105 2.875 24.715 1.00 67.88 108 THR A N 1
ATOM 817 C CA . THR A 1 108 ? -9.952 2.814 23.511 1.00 67.88 108 THR A CA 1
ATOM 818 C C . THR A 1 108 ? -10.287 1.367 23.144 1.00 67.88 108 THR A C 1
ATOM 820 O O . THR A 1 108 ? -11.449 1.040 22.934 1.00 67.88 108 THR A O 1
ATOM 823 N N . TYR A 1 109 ? -9.293 0.476 23.162 1.00 68.81 109 TYR A N 1
ATOM 824 C CA . TYR A 1 109 ? -9.435 -0.924 22.762 1.00 68.81 109 TYR A CA 1
ATOM 825 C C . TYR A 1 109 ? -10.469 -1.691 23.599 1.00 68.81 109 TYR A C 1
ATOM 827 O O . TYR A 1 109 ? -11.345 -2.358 23.048 1.00 68.81 109 TYR A O 1
ATOM 835 N N . TYR A 1 110 ? -10.407 -1.585 24.930 1.00 70.00 110 TYR A N 1
ATOM 836 C CA . TYR A 1 110 ? -11.346 -2.294 25.805 1.00 70.00 110 TYR A CA 1
ATOM 837 C C . TYR A 1 110 ? -12.715 -1.614 25.907 1.00 70.00 110 TYR A C 1
ATOM 839 O O . TYR A 1 110 ? -13.705 -2.296 26.173 1.00 70.00 110 TYR A O 1
ATOM 847 N N . ASN A 1 111 ? -12.799 -0.299 25.682 1.00 64.50 111 ASN A N 1
ATOM 848 C CA . ASN A 1 111 ? -14.076 0.416 25.677 1.00 64.50 111 ASN A CA 1
ATOM 849 C C . ASN A 1 111 ? -14.936 0.033 24.464 1.00 64.50 111 ASN A C 1
ATOM 851 O O . ASN A 1 111 ? -16.134 -0.192 24.630 1.00 64.50 111 ASN A O 1
ATOM 855 N N . THR A 1 112 ? -14.327 -0.141 23.286 1.00 60.06 112 THR A N 1
ATOM 856 C CA . THR A 1 112 ? -15.006 -0.666 22.087 1.00 60.06 112 THR A CA 1
ATOM 857 C C . THR A 1 112 ? -15.465 -2.117 22.274 1.00 60.06 112 THR A C 1
ATOM 859 O O . THR A 1 112 ? -16.505 -2.512 21.766 1.00 60.06 112 THR A O 1
ATOM 862 N N . ALA A 1 113 ? -14.741 -2.922 23.061 1.00 57.31 113 ALA A N 1
ATOM 863 C CA . ALA A 1 113 ? -15.112 -4.314 23.329 1.00 57.31 113 ALA A CA 1
ATOM 864 C C . ALA A 1 113 ? -16.253 -4.486 24.357 1.00 57.31 113 ALA A C 1
ATOM 866 O O . ALA A 1 113 ? -16.845 -5.561 24.429 1.00 57.31 113 ALA A O 1
ATOM 867 N N . LYS A 1 114 ? -16.554 -3.466 25.179 1.00 47.38 114 LYS A N 1
ATOM 868 C CA . LYS A 1 114 ? -17.463 -3.584 26.338 1.00 47.38 114 LYS A CA 1
ATOM 869 C C . LYS A 1 114 ? -18.858 -2.971 26.166 1.00 47.38 114 LYS A C 1
ATOM 871 O O . LYS A 1 114 ? -19.687 -3.190 27.044 1.00 47.38 114 LYS A O 1
ATOM 876 N N . SER A 1 115 ? -19.158 -2.214 25.106 1.00 38.88 115 SER A N 1
ATOM 877 C CA . SER A 1 115 ? -20.441 -1.491 25.011 1.00 38.88 115 SER A CA 1
ATOM 878 C C . SER A 1 115 ? -21.264 -1.859 23.768 1.00 38.88 115 SER A C 1
ATOM 880 O O . SER A 1 115 ? -21.109 -1.221 22.734 1.00 38.88 115 SER A O 1
ATOM 882 N N . PRO A 1 116 ? -22.193 -2.831 23.860 1.00 46.88 116 PRO A N 1
ATOM 883 C CA . PRO A 1 116 ? -23.131 -3.132 22.773 1.00 46.88 116 PRO A CA 1
ATOM 884 C C . PRO A 1 116 ? -24.303 -2.128 22.652 1.00 46.88 116 PRO A C 1
ATOM 886 O O . PRO A 1 116 ? -25.045 -2.181 21.675 1.00 46.88 116 PRO A O 1
ATOM 889 N N . GLU A 1 117 ? -24.484 -1.207 23.610 1.00 40.69 117 GLU A N 1
ATOM 890 C CA . GLU A 1 117 ? -25.666 -0.320 23.707 1.00 40.69 117 GLU A CA 1
ATOM 891 C C . GLU A 1 117 ? -25.424 1.159 23.349 1.00 40.69 117 GLU A C 1
ATOM 893 O O . GLU A 1 117 ? -26.354 1.960 23.369 1.00 40.69 117 GLU A O 1
ATOM 898 N N . LYS A 1 118 ? -24.202 1.565 22.984 1.00 40.47 118 LYS A N 1
ATOM 899 C CA . LYS A 1 118 ? -23.871 2.978 22.704 1.00 40.47 118 LYS A CA 1
ATOM 900 C C . LYS A 1 118 ? -23.461 3.222 21.250 1.00 40.47 118 LYS A C 1
ATOM 902 O O . LYS A 1 118 ? -22.489 3.920 20.980 1.00 40.47 118 LYS A O 1
ATOM 907 N N . LYS A 1 119 ? -24.251 2.708 20.305 1.00 43.28 119 LYS A N 1
ATOM 908 C CA . LYS A 1 119 ? -24.055 2.926 18.858 1.00 43.28 119 LYS A CA 1
ATOM 909 C C . LYS A 1 119 ? -24.115 4.405 18.440 1.00 43.28 119 LYS A C 1
ATOM 911 O O . LYS A 1 119 ? -23.393 4.795 17.532 1.00 43.28 119 LYS A O 1
ATOM 916 N N . ASP A 1 120 ? -24.872 5.242 19.151 1.00 39.19 120 ASP A N 1
ATOM 917 C CA . ASP A 1 120 ? -24.921 6.693 18.881 1.00 39.19 120 ASP A CA 1
ATOM 918 C C . ASP A 1 120 ? -23.684 7.436 19.419 1.00 39.19 120 ASP A C 1
ATOM 920 O O . ASP A 1 120 ? -23.381 8.551 19.001 1.00 39.19 120 ASP A O 1
ATOM 924 N N . ARG A 1 121 ? -22.917 6.809 20.327 1.00 39.12 121 ARG A N 1
ATOM 925 C CA . ARG A 1 121 ? -21.596 7.310 20.729 1.00 39.12 121 ARG A CA 1
ATOM 926 C C . ARG A 1 121 ? -20.450 6.687 19.942 1.00 39.12 121 ARG A C 1
ATOM 928 O O . ARG A 1 121 ? -19.399 7.310 19.929 1.00 39.12 121 ARG A O 1
ATOM 935 N N . GLU A 1 122 ? -20.615 5.543 19.280 1.00 39.97 122 GLU A N 1
ATOM 936 C CA . GLU A 1 122 ? -19.588 4.964 18.395 1.00 39.97 122 GLU A CA 1
ATOM 937 C C . GLU A 1 122 ? -19.355 5.805 17.139 1.00 39.97 122 GLU A C 1
ATOM 939 O O . GLU A 1 122 ? -18.217 5.970 16.712 1.00 39.97 122 GLU A O 1
ATOM 944 N N . GLU A 1 123 ? -20.403 6.416 16.586 1.00 42.56 123 GLU A N 1
ATOM 945 C CA . GLU A 1 123 ? -20.273 7.390 15.494 1.00 42.56 123 GLU A CA 1
ATOM 946 C C . GLU A 1 123 ? -19.497 8.630 15.973 1.00 42.56 123 GLU A C 1
ATOM 948 O O . GLU A 1 123 ? -18.583 9.105 15.302 1.00 42.56 123 GLU A O 1
ATOM 953 N N . SER A 1 124 ? -19.759 9.076 17.209 1.00 40.19 124 SER A N 1
ATOM 954 C CA . SER A 1 124 ? -18.993 10.151 17.850 1.00 40.19 124 SER A CA 1
ATOM 955 C C . SER A 1 124 ? -17.573 9.733 18.253 1.00 40.19 124 SER A C 1
ATOM 957 O O . SER A 1 124 ? -16.673 10.561 18.210 1.00 40.19 124 SER A O 1
ATOM 959 N N . SER A 1 125 ? -17.330 8.467 18.621 1.00 43.25 125 SER A N 1
ATOM 960 C CA . SER A 1 125 ? -16.027 7.985 19.093 1.00 43.25 125 SER A CA 1
ATOM 961 C C . SER A 1 125 ? -15.111 7.584 17.951 1.00 43.25 125 SER A C 1
ATOM 963 O O . SER A 1 125 ? -13.918 7.803 18.068 1.00 43.25 125 SER A O 1
ATOM 965 N N . SER A 1 126 ? -15.643 7.052 16.850 1.00 47.38 126 SER A N 1
ATOM 966 C CA . SER A 1 126 ? -14.907 6.822 15.601 1.00 47.38 126 SER A CA 1
ATOM 967 C C . SER A 1 126 ? -14.587 8.147 14.910 1.00 47.38 126 SER A C 1
ATOM 969 O O . SER A 1 126 ? -13.466 8.324 14.445 1.00 47.38 126 SER A O 1
ATOM 971 N N . GLN A 1 127 ? -15.492 9.137 14.951 1.00 47.53 127 GLN A N 1
ATOM 972 C CA . GLN A 1 127 ? -15.166 10.520 14.582 1.00 47.53 127 GLN A CA 1
ATOM 973 C C . GLN A 1 127 ? -14.126 11.144 15.522 1.00 47.53 127 GLN A C 1
ATOM 975 O O . GLN A 1 127 ? -13.219 11.825 15.051 1.00 47.53 127 GLN A O 1
ATOM 980 N N . HIS A 1 128 ? -14.206 10.904 16.834 1.00 48.22 128 HIS A N 1
ATOM 981 C CA . HIS A 1 128 ? -13.232 11.409 17.809 1.00 48.22 128 HIS A CA 1
ATOM 982 C C . HIS A 1 128 ? -11.867 10.702 17.690 1.00 48.22 128 HIS A C 1
ATOM 984 O O . HIS A 1 128 ? -10.812 11.319 17.856 1.00 48.22 128 HIS A O 1
ATOM 990 N N . GLU A 1 129 ? -11.854 9.414 17.359 1.00 53.41 129 GLU A N 1
ATOM 991 C CA . GLU A 1 129 ? -10.654 8.629 17.069 1.00 53.41 129 GLU A CA 1
ATOM 992 C C . GLU A 1 129 ? -10.034 9.094 15.748 1.00 53.41 129 GLU A C 1
ATOM 994 O O . GLU A 1 129 ? -8.846 9.411 15.718 1.00 53.41 129 GLU A O 1
ATOM 999 N N . ALA A 1 130 ? -10.847 9.308 14.709 1.00 54.66 130 ALA A N 1
ATOM 1000 C CA . ALA A 1 130 ? -10.417 9.891 13.441 1.00 54.66 130 ALA A CA 1
ATOM 1001 C C . ALA A 1 130 ? -9.941 11.353 13.564 1.00 54.66 130 ALA A C 1
ATOM 1003 O O . ALA A 1 130 ? -9.117 11.827 12.775 1.00 54.66 130 ALA A O 1
ATOM 1004 N N . ALA A 1 131 ? -10.418 12.080 14.578 1.00 56.59 131 ALA A N 1
ATOM 1005 C CA . ALA A 1 131 ? -9.957 13.423 14.913 1.00 56.59 131 ALA A CA 1
ATOM 1006 C C . ALA A 1 131 ? -8.622 13.429 15.678 1.00 56.59 131 ALA A C 1
ATOM 1008 O O . ALA A 1 131 ? -7.957 14.468 15.724 1.00 56.59 131 ALA A O 1
ATOM 1009 N N . THR A 1 132 ? -8.202 12.292 16.242 1.00 73.56 132 THR A N 1
ATOM 1010 C CA . THR A 1 132 ? -6.980 12.202 17.045 1.00 73.56 132 THR A CA 1
ATOM 1011 C C . THR A 1 132 ? -5.746 12.380 16.159 1.00 73.56 132 THR A C 1
ATOM 1013 O O . THR A 1 132 ? -5.612 11.752 15.109 1.00 73.56 132 THR A O 1
ATOM 1016 N N . VAL A 1 133 ? -4.798 13.216 16.600 1.00 79.06 133 VAL A N 1
ATOM 1017 C CA . VAL A 1 133 ? -3.552 13.512 15.861 1.00 79.06 133 VAL A CA 1
ATOM 1018 C C . VAL A 1 133 ? -2.802 12.233 15.482 1.00 79.06 133 VAL A C 1
ATOM 1020 O O . VAL A 1 133 ? -2.301 12.121 14.370 1.00 79.06 133 VAL A O 1
ATOM 1023 N N . ARG A 1 134 ? -2.787 11.239 16.376 1.00 82.50 134 ARG A N 1
ATOM 1024 C CA . ARG A 1 134 ? -2.134 9.943 16.160 1.00 82.50 134 ARG A CA 1
ATOM 1025 C C . ARG A 1 134 ? -2.746 9.160 14.996 1.00 82.50 134 ARG A C 1
ATOM 1027 O O . ARG A 1 134 ? -2.013 8.644 14.161 1.00 82.50 134 ARG A O 1
ATOM 1034 N N . PHE A 1 135 ? -4.075 9.143 14.904 1.00 80.81 135 PHE A N 1
ATOM 1035 C CA . PHE A 1 135 ? -4.785 8.505 13.800 1.00 80.81 135 PHE A CA 1
ATOM 1036 C C . PHE A 1 135 ? -4.478 9.204 12.472 1.00 80.81 135 PHE A C 1
ATOM 1038 O O . PHE A 1 135 ? -4.090 8.553 11.506 1.00 80.81 135 PHE A O 1
ATOM 1045 N N . LYS A 1 136 ? -4.562 10.542 12.442 1.00 83.50 136 LYS A N 1
ATOM 1046 C CA . LYS A 1 136 ? -4.228 11.341 11.250 1.00 83.50 136 LYS A CA 1
ATOM 1047 C C . LYS A 1 136 ? -2.786 11.124 10.800 1.00 83.50 136 LYS A C 1
ATOM 1049 O O . LYS A 1 136 ? -2.539 11.001 9.605 1.00 83.50 136 LYS A O 1
ATOM 1054 N N . LEU A 1 137 ? -1.854 11.042 11.748 1.00 87.12 137 LEU A N 1
ATOM 1055 C CA . LEU A 1 137 ? -0.451 10.750 11.475 1.00 87.12 137 LEU A CA 1
ATOM 1056 C C . LEU A 1 137 ? -0.279 9.337 10.897 1.00 87.12 137 LEU A C 1
ATOM 1058 O O . LEU A 1 137 ? 0.470 9.159 9.944 1.00 87.12 137 LEU A O 1
ATOM 1062 N N . GLY A 1 138 ? -1.020 8.352 11.411 1.00 86.31 138 GLY A N 1
ATOM 1063 C CA . GLY A 1 138 ? -1.057 7.001 10.853 1.00 86.31 138 GLY A CA 1
ATOM 1064 C C . GLY A 1 138 ? -1.530 6.976 9.399 1.00 86.31 138 GLY A C 1
ATOM 1065 O O . GLY A 1 138 ? -0.823 6.455 8.541 1.00 86.31 138 GLY A O 1
ATOM 1066 N N . ILE A 1 139 ? -2.669 7.612 9.098 1.00 86.06 139 ILE A N 1
ATOM 1067 C CA . ILE A 1 139 ? -3.183 7.750 7.721 1.00 86.06 139 ILE A CA 1
ATOM 1068 C C . ILE A 1 139 ? -2.188 8.497 6.824 1.00 86.06 139 ILE A C 1
ATOM 1070 O O . ILE A 1 139 ? -1.993 8.121 5.672 1.00 86.06 139 ILE A O 1
ATOM 1074 N N . PHE A 1 140 ? -1.519 9.525 7.346 1.00 90.19 140 PHE A N 1
ATOM 1075 C CA . PHE A 1 140 ? -0.489 10.261 6.617 1.00 90.19 140 PHE A CA 1
ATOM 1076 C C . PHE A 1 140 ? 0.706 9.375 6.239 1.00 90.19 140 PHE A C 1
ATOM 1078 O O . PHE A 1 140 ? 1.121 9.379 5.082 1.00 90.19 140 PHE A O 1
ATOM 1085 N N . PHE A 1 141 ? 1.230 8.572 7.169 1.00 92.31 141 PHE A N 1
ATOM 1086 C CA . PHE A 1 141 ? 2.306 7.625 6.866 1.00 92.31 141 PHE A CA 1
ATOM 1087 C C . PHE A 1 141 ? 1.862 6.536 5.885 1.00 92.31 141 PHE A C 1
ATOM 1089 O O . PHE A 1 141 ? 2.613 6.201 4.972 1.00 92.31 141 PHE A O 1
ATOM 1096 N N . PHE A 1 142 ? 0.625 6.049 5.989 1.00 91.12 142 PHE A N 1
ATOM 1097 C CA . PHE A 1 142 ? 0.067 5.148 4.981 1.00 91.12 142 PHE A CA 1
ATOM 1098 C C . PHE A 1 142 ? -0.036 5.798 3.601 1.00 91.12 142 PHE A C 1
ATOM 1100 O O . PHE A 1 142 ? 0.316 5.173 2.602 1.00 91.12 142 PHE A O 1
ATOM 1107 N N . ALA A 1 143 ? -0.440 7.065 3.519 1.00 92.31 143 ALA A N 1
ATOM 1108 C CA . ALA A 1 143 ? -0.451 7.809 2.263 1.00 92.31 143 ALA A CA 1
ATOM 1109 C C . ALA A 1 143 ? 0.962 7.950 1.678 1.00 92.31 143 ALA A C 1
ATOM 1111 O O . ALA A 1 143 ? 1.158 7.709 0.488 1.00 92.31 143 ALA A O 1
ATOM 1112 N N . LEU A 1 144 ? 1.957 8.267 2.514 1.00 93.19 144 LEU A N 1
ATOM 1113 C CA . LEU A 1 144 ? 3.361 8.320 2.100 1.00 93.19 144 LEU A CA 1
ATOM 1114 C C . LEU A 1 144 ? 3.874 6.968 1.598 1.00 93.19 144 LEU A C 1
ATOM 1116 O O . LEU A 1 144 ? 4.624 6.943 0.625 1.00 93.19 144 LEU A O 1
ATOM 1120 N N . ALA A 1 145 ? 3.449 5.857 2.204 1.00 94.31 145 ALA A N 1
ATOM 1121 C CA . ALA A 1 145 ? 3.806 4.525 1.727 1.00 94.31 145 ALA A CA 1
ATOM 1122 C C . ALA A 1 145 ? 3.321 4.282 0.293 1.00 94.31 145 ALA A C 1
ATOM 1124 O O . ALA A 1 145 ? 4.103 3.898 -0.574 1.00 94.31 145 ALA A O 1
ATOM 1125 N N . HIS A 1 146 ? 2.054 4.595 0.014 1.00 94.69 146 HIS A N 1
ATOM 1126 C CA . HIS A 1 146 ? 1.484 4.465 -1.327 1.00 94.69 146 HIS A CA 1
ATOM 1127 C C . HIS A 1 146 ? 2.162 5.395 -2.342 1.00 94.69 146 HIS A C 1
ATOM 1129 O O . HIS A 1 146 ? 2.414 4.995 -3.478 1.00 94.69 146 HIS A O 1
ATOM 1135 N N . VAL A 1 147 ? 2.508 6.621 -1.936 1.00 93.62 147 VAL A N 1
ATOM 1136 C CA . VAL A 1 147 ? 3.289 7.547 -2.771 1.00 93.62 147 VAL A CA 1
ATOM 1137 C C . VAL A 1 147 ? 4.675 6.970 -3.076 1.00 93.62 147 VAL A C 1
ATOM 1139 O O . VAL A 1 147 ? 5.113 7.021 -4.223 1.00 93.62 147 VAL A O 1
ATOM 1142 N N . ALA A 1 148 ? 5.348 6.363 -2.097 1.00 92.38 148 ALA A N 1
ATOM 1143 C CA . ALA A 1 148 ? 6.626 5.691 -2.316 1.00 92.38 148 ALA A CA 1
ATOM 1144 C C . ALA A 1 148 ? 6.494 4.520 -3.309 1.00 92.38 148 ALA A C 1
ATOM 1146 O O . ALA A 1 148 ? 7.323 4.388 -4.208 1.00 92.38 148 ALA A O 1
ATOM 1147 N N . TYR A 1 149 ? 5.412 3.737 -3.240 1.00 93.31 149 TYR A N 1
ATOM 1148 C CA . TYR A 1 149 ? 5.128 2.682 -4.223 1.00 93.31 149 TYR A CA 1
ATOM 1149 C C . TYR A 1 149 ? 4.851 3.225 -5.624 1.00 93.31 149 TYR A C 1
ATOM 1151 O O . TYR A 1 149 ? 5.353 2.666 -6.595 1.00 93.31 149 TYR A O 1
ATOM 1159 N N . ILE A 1 150 ? 4.130 4.344 -5.754 1.00 93.00 150 ILE A N 1
ATOM 1160 C CA . ILE A 1 150 ? 3.964 5.039 -7.042 1.00 93.00 150 ILE A CA 1
ATOM 1161 C C . ILE A 1 150 ? 5.334 5.393 -7.628 1.00 93.00 150 ILE A C 1
ATOM 1163 O O . ILE A 1 150 ? 5.598 5.099 -8.795 1.00 93.00 150 ILE A O 1
ATOM 1167 N N . PHE A 1 151 ? 6.219 5.980 -6.818 1.00 89.75 151 PHE A N 1
ATOM 1168 C CA . PHE A 1 151 ? 7.572 6.317 -7.252 1.00 89.75 151 PHE A CA 1
ATOM 1169 C C . PHE A 1 151 ? 8.388 5.087 -7.634 1.00 89.75 151 PHE A C 1
ATOM 1171 O O . PHE A 1 151 ? 9.077 5.133 -8.649 1.00 89.75 151 PHE A O 1
ATOM 1178 N N . ALA A 1 152 ? 8.280 3.984 -6.891 1.00 89.31 152 ALA A N 1
ATOM 1179 C CA . ALA A 1 152 ? 8.911 2.723 -7.263 1.00 89.31 152 ALA A CA 1
ATOM 1180 C C . ALA A 1 152 ? 8.386 2.227 -8.622 1.00 89.31 152 ALA A C 1
ATOM 1182 O O . ALA A 1 152 ? 9.139 1.949 -9.549 1.00 89.31 152 ALA A O 1
ATOM 1183 N N . PHE A 1 153 ? 7.072 2.167 -8.812 1.00 90.62 153 PHE A N 1
ATOM 1184 C CA . PHE A 1 153 ? 6.499 1.652 -10.055 1.00 90.62 153 PHE A CA 1
ATOM 1185 C C . PHE A 1 153 ? 6.847 2.514 -11.265 1.00 90.62 153 PHE A C 1
ATOM 1187 O O . PHE A 1 153 ? 7.127 1.963 -12.332 1.00 90.62 153 PHE A O 1
ATOM 1194 N N . LEU A 1 154 ? 6.895 3.836 -11.103 1.00 88.75 154 LEU A N 1
ATOM 1195 C CA . LEU A 1 154 ? 7.376 4.734 -12.147 1.00 88.75 154 LEU A CA 1
ATOM 1196 C C . LEU A 1 154 ? 8.875 4.572 -12.378 1.00 88.75 154 LEU A C 1
ATOM 1198 O O . LEU A 1 154 ? 9.291 4.468 -13.529 1.00 88.75 154 LEU A O 1
ATOM 1202 N N . SER A 1 155 ? 9.680 4.495 -11.311 1.00 84.50 155 SER A N 1
ATOM 1203 C CA . SER A 1 155 ? 11.129 4.358 -11.442 1.00 84.50 155 SER A CA 1
ATOM 1204 C C . SER A 1 155 ? 11.455 3.120 -12.247 1.00 84.50 155 SER A C 1
ATOM 1206 O O . SER A 1 155 ? 12.225 3.255 -13.179 1.00 84.50 155 SER A O 1
ATOM 1208 N N . SER A 1 156 ? 10.763 1.991 -12.051 1.00 82.62 156 SER A N 1
ATOM 1209 C CA . SER A 1 156 ? 10.977 0.772 -12.846 1.00 82.62 156 SER A CA 1
ATOM 1210 C C . SER A 1 156 ? 10.765 0.910 -14.363 1.00 82.62 156 SER A C 1
ATOM 1212 O O . SER A 1 156 ? 11.337 0.125 -15.114 1.00 82.62 156 SER A O 1
ATOM 1214 N N . ALA A 1 157 ? 10.001 1.905 -14.827 1.00 77.56 157 ALA A N 1
ATOM 1215 C CA . ALA A 1 157 ? 9.782 2.192 -16.252 1.00 77.56 157 ALA A CA 1
ATOM 1216 C C . ALA A 1 157 ? 10.713 3.298 -16.806 1.00 77.56 157 ALA A C 1
ATOM 1218 O O . ALA A 1 157 ? 10.895 3.436 -18.022 1.00 77.56 157 ALA A O 1
ATOM 1219 N N . THR A 1 158 ? 11.337 4.076 -15.922 1.00 74.81 158 THR A N 1
ATOM 1220 C CA . THR A 1 158 ? 12.178 5.230 -16.253 1.00 74.81 158 THR A CA 1
ATOM 1221 C C . THR A 1 158 ? 13.626 4.835 -16.533 1.00 74.81 158 THR A C 1
ATOM 1223 O O . THR A 1 158 ? 14.265 4.276 -15.670 1.00 74.81 158 THR A O 1
ATOM 1226 N N . SER A 1 159 ? 14.249 5.214 -17.654 1.00 62.72 159 SER A N 1
ATOM 1227 C CA . SER A 1 159 ? 15.694 4.929 -17.852 1.00 62.72 159 SER A CA 1
ATOM 1228 C C . SER A 1 159 ? 16.640 6.036 -17.362 1.00 62.72 159 SER A C 1
ATOM 1230 O O . SER A 1 159 ? 17.853 5.863 -17.446 1.00 62.72 159 SER A O 1
ATOM 1232 N N . ARG A 1 160 ? 16.132 7.191 -16.903 1.00 59.16 160 ARG A N 1
ATOM 1233 C CA . ARG A 1 160 ? 16.941 8.399 -16.640 1.00 59.16 160 ARG A CA 1
ATOM 1234 C C . ARG A 1 160 ? 16.573 9.120 -15.334 1.00 59.16 160 ARG A C 1
ATOM 1236 O O . ARG A 1 160 ? 16.036 10.221 -15.364 1.00 59.16 160 ARG A O 1
ATOM 1243 N N . GLY A 1 161 ? 16.890 8.533 -14.181 1.00 60.88 161 GLY A N 1
ATOM 1244 C CA . GLY A 1 161 ? 16.794 9.203 -12.870 1.00 60.88 161 GLY A CA 1
ATOM 1245 C C . GLY A 1 161 ? 15.382 9.671 -12.445 1.00 60.88 161 GLY A C 1
ATOM 1246 O O . GLY A 1 161 ? 14.409 9.490 -13.172 1.00 60.88 161 GLY A O 1
ATOM 1247 N N . PRO A 1 162 ? 15.243 10.284 -11.256 1.00 58.34 162 PRO A N 1
ATOM 1248 C CA . PRO A 1 162 ? 13.946 10.606 -10.647 1.00 58.34 162 PRO A CA 1
ATOM 1249 C C . PRO A 1 162 ? 13.244 11.858 -11.206 1.00 58.34 162 PRO A C 1
ATOM 1251 O O . PRO A 1 162 ? 12.153 12.189 -10.768 1.00 58.34 162 PRO A O 1
ATOM 1254 N N . LEU A 1 163 ? 13.828 12.598 -12.151 1.00 67.06 163 LEU A N 1
ATOM 1255 C CA . LEU A 1 163 ? 13.183 13.790 -12.735 1.00 67.06 163 LEU A CA 1
ATOM 1256 C C . LEU A 1 163 ? 12.520 13.527 -14.097 1.00 67.06 163 LEU A C 1
ATOM 1258 O O . LEU A 1 163 ? 11.716 14.338 -14.546 1.00 67.06 163 LEU A O 1
ATOM 1262 N N . SER A 1 164 ? 12.774 12.377 -14.730 1.00 73.81 164 SER A N 1
ATOM 1263 C CA . SER A 1 164 ? 12.192 12.007 -16.036 1.00 73.81 164 SER A CA 1
ATOM 1264 C C . SER A 1 164 ? 10.879 11.216 -15.923 1.00 73.81 164 SER A C 1
ATOM 1266 O O . SER A 1 164 ? 10.448 10.543 -16.864 1.00 73.81 164 SER A O 1
ATOM 1268 N N . PHE A 1 165 ? 10.190 11.306 -14.781 1.00 77.62 165 PHE A N 1
ATOM 1269 C CA . PHE A 1 165 ? 8.881 10.671 -14.605 1.00 77.62 165 PHE A CA 1
ATOM 1270 C C . PHE A 1 165 ? 7.847 11.183 -15.609 1.00 77.62 165 PHE A C 1
ATOM 1272 O O . PHE A 1 165 ? 7.074 10.385 -16.127 1.00 77.62 165 PHE A O 1
ATOM 1279 N N . LEU A 1 166 ? 7.858 12.482 -15.932 1.00 81.00 166 LEU A N 1
ATOM 1280 C CA . LEU A 1 166 ? 6.940 13.040 -16.930 1.00 81.00 166 LEU A CA 1
ATOM 1281 C C . LEU A 1 166 ? 7.199 12.471 -18.328 1.00 81.00 166 LEU A C 1
ATOM 1283 O O . LEU A 1 166 ? 6.247 12.120 -19.014 1.00 81.00 166 LEU A O 1
ATOM 1287 N N . GLU A 1 167 ? 8.465 12.315 -18.724 1.00 81.44 167 GLU A N 1
ATOM 1288 C CA . GLU A 1 167 ? 8.819 11.677 -20.000 1.00 81.44 167 GLU A CA 1
ATOM 1289 C C . GLU A 1 167 ? 8.335 10.227 -20.039 1.00 81.44 167 GLU A C 1
ATOM 1291 O O . GLU A 1 167 ? 7.768 9.787 -21.031 1.00 81.44 167 GLU A O 1
ATOM 1296 N N . THR A 1 168 ? 8.499 9.504 -18.930 1.00 82.38 168 THR A N 1
ATOM 1297 C CA . THR A 1 168 ? 8.057 8.110 -18.816 1.00 82.38 168 THR A CA 1
ATOM 1298 C C . THR A 1 168 ? 6.542 7.997 -18.905 1.00 82.38 168 THR A C 1
ATOM 1300 O O . THR A 1 168 ? 6.046 7.112 -19.589 1.00 82.38 168 THR A O 1
ATOM 1303 N N . ILE A 1 169 ? 5.806 8.905 -18.257 1.00 84.31 169 ILE A N 1
ATOM 1304 C CA . ILE A 1 169 ? 4.342 8.948 -18.328 1.00 84.31 169 ILE A CA 1
ATOM 1305 C C . ILE A 1 169 ? 3.876 9.268 -19.747 1.00 84.31 169 ILE A C 1
ATOM 1307 O O . ILE A 1 169 ? 2.849 8.745 -20.143 1.00 84.31 169 ILE A O 1
ATOM 1311 N N . LEU A 1 170 ? 4.589 10.110 -20.496 1.00 84.44 170 LEU A N 1
ATOM 1312 C CA . LEU A 1 170 ? 4.214 10.517 -21.855 1.00 84.44 170 LEU A CA 1
ATOM 1313 C C . LEU A 1 170 ? 4.644 9.517 -22.942 1.00 84.44 170 LEU A C 1
ATOM 1315 O O . LEU A 1 170 ? 4.166 9.628 -24.070 1.00 84.44 170 LEU A O 1
ATOM 1319 N N . ASP A 1 171 ? 5.541 8.575 -22.636 1.00 83.19 171 ASP A N 1
ATOM 1320 C CA . ASP A 1 171 ? 6.044 7.580 -23.585 1.00 83.19 171 ASP A CA 1
ATOM 1321 C C . ASP A 1 171 ? 5.146 6.322 -23.607 1.00 83.19 171 ASP A C 1
ATOM 1323 O O . ASP A 1 171 ? 5.207 5.495 -22.685 1.00 83.19 171 ASP A O 1
ATOM 1327 N N . PRO A 1 172 ? 4.357 6.097 -24.678 1.00 80.56 172 PRO A N 1
ATOM 1328 C CA . PRO A 1 172 ? 3.459 4.950 -24.773 1.00 80.56 172 PRO A CA 1
ATOM 1329 C C . PRO A 1 172 ? 4.189 3.600 -24.843 1.00 80.56 172 PRO A C 1
ATOM 1331 O O . PRO A 1 172 ? 3.564 2.566 -24.601 1.00 80.56 172 PRO A O 1
ATOM 1334 N N . ALA A 1 173 ? 5.492 3.574 -25.155 1.00 81.44 173 ALA A N 1
ATOM 1335 C CA . ALA A 1 173 ? 6.285 2.344 -25.144 1.00 81.44 173 ALA A CA 1
ATOM 1336 C C . ALA A 1 173 ? 6.625 1.873 -23.718 1.00 81.44 173 ALA A C 1
ATOM 1338 O O . ALA A 1 173 ? 6.858 0.685 -23.498 1.00 81.44 173 ALA A O 1
ATOM 1339 N N . ARG A 1 174 ? 6.651 2.795 -22.748 1.00 81.50 174 ARG A N 1
ATOM 1340 C CA . ARG A 1 174 ? 7.025 2.533 -21.346 1.00 81.50 174 ARG A CA 1
ATOM 1341 C C . ARG A 1 174 ? 5.834 2.571 -20.404 1.00 81.50 174 ARG A C 1
ATOM 1343 O O . ARG A 1 174 ? 5.841 1.893 -19.378 1.00 81.50 174 ARG A O 1
ATOM 1350 N N . PHE A 1 175 ? 4.821 3.355 -20.754 1.00 87.81 175 PHE A N 1
ATOM 1351 C CA . PHE A 1 175 ? 3.636 3.563 -19.947 1.00 87.81 175 PHE A CA 1
ATOM 1352 C C . PHE A 1 175 ? 2.382 3.237 -20.750 1.00 87.81 175 PHE A C 1
ATOM 1354 O O . PHE A 1 175 ? 1.968 3.955 -21.661 1.00 87.81 175 PHE A O 1
ATOM 1361 N N . ARG A 1 176 ? 1.733 2.125 -20.399 1.00 91.94 176 ARG A N 1
ATOM 1362 C CA . ARG A 1 176 ? 0.530 1.677 -21.102 1.00 91.94 176 ARG A CA 1
ATOM 1363 C C . ARG A 1 176 ? -0.683 2.486 -20.646 1.00 91.94 176 ARG A C 1
ATOM 1365 O O . ARG A 1 176 ? -1.425 2.070 -19.754 1.00 91.94 176 ARG A O 1
ATOM 1372 N N . HIS A 1 177 ? -0.914 3.624 -21.297 1.00 90.19 177 HIS A N 1
ATOM 1373 C CA . HIS A 1 177 ? -2.011 4.546 -20.984 1.00 90.19 177 HIS A CA 1
ATOM 1374 C C . HIS A 1 177 ? -3.388 3.883 -20.932 1.00 90.19 177 HIS A C 1
ATOM 1376 O O . HIS A 1 177 ? -4.195 4.227 -20.075 1.00 90.19 177 HIS A O 1
ATOM 1382 N N . THR A 1 178 ? -3.657 2.906 -21.801 1.00 91.25 178 THR A N 1
ATOM 1383 C CA . THR A 1 178 ? -4.940 2.190 -21.811 1.00 91.25 178 THR A CA 1
ATOM 1384 C C . THR A 1 178 ? -5.201 1.487 -20.481 1.00 91.25 178 THR A C 1
ATOM 1386 O O . THR A 1 178 ? -6.295 1.594 -19.934 1.00 91.25 178 THR A O 1
ATOM 1389 N N . HIS A 1 179 ? -4.186 0.819 -19.923 1.00 91.50 179 HIS A N 1
ATOM 1390 C CA . HIS A 1 179 ? -4.295 0.150 -18.626 1.00 91.50 179 HIS A CA 1
ATOM 1391 C C . HIS A 1 179 ? -4.379 1.155 -17.480 1.00 91.50 179 HIS A C 1
ATOM 1393 O O . HIS A 1 179 ? -5.148 0.941 -16.548 1.00 91.50 179 HIS A O 1
ATOM 1399 N N . PHE A 1 180 ? -3.639 2.265 -17.571 1.00 93.75 180 PHE A N 1
ATOM 1400 C CA . PHE A 1 180 ? -3.752 3.353 -16.605 1.00 93.75 180 PHE A CA 1
ATOM 1401 C C . PHE A 1 180 ? -5.184 3.885 -16.538 1.00 93.75 180 PHE A C 1
ATOM 1403 O O . PHE A 1 180 ? -5.789 3.869 -15.474 1.00 93.75 180 PHE A O 1
ATOM 1410 N N . ILE A 1 181 ? -5.737 4.323 -17.674 1.00 94.00 181 ILE A N 1
ATOM 1411 C CA . ILE A 1 181 ? -7.070 4.930 -17.751 1.00 94.00 181 ILE A CA 1
ATOM 1412 C C . ILE A 1 181 ? -8.125 3.928 -17.289 1.00 94.00 181 ILE A C 1
ATOM 1414 O O . ILE A 1 181 ? -8.968 4.273 -16.469 1.00 94.00 181 ILE A O 1
ATOM 1418 N N . LEU A 1 182 ? -8.051 2.679 -17.758 1.00 94.62 182 LEU A N 1
ATOM 1419 C CA . LEU A 1 182 ? -9.020 1.651 -17.391 1.00 94.62 182 LEU A CA 1
ATOM 1420 C C . LEU A 1 182 ? -9.027 1.386 -15.879 1.00 94.62 182 LEU A C 1
ATOM 1422 O O . LEU A 1 182 ? -10.089 1.437 -15.259 1.00 94.62 182 LEU A O 1
ATOM 1426 N N . SER A 1 183 ? -7.857 1.155 -15.276 1.00 93.62 183 SER A N 1
ATOM 1427 C CA . SER A 1 183 ? -7.735 0.922 -13.832 1.00 93.62 183 SER A CA 1
ATOM 1428 C C . SER A 1 183 ? -8.099 2.164 -13.015 1.00 93.62 183 SER A C 1
ATOM 1430 O O . SER A 1 183 ? -8.764 2.043 -11.987 1.00 93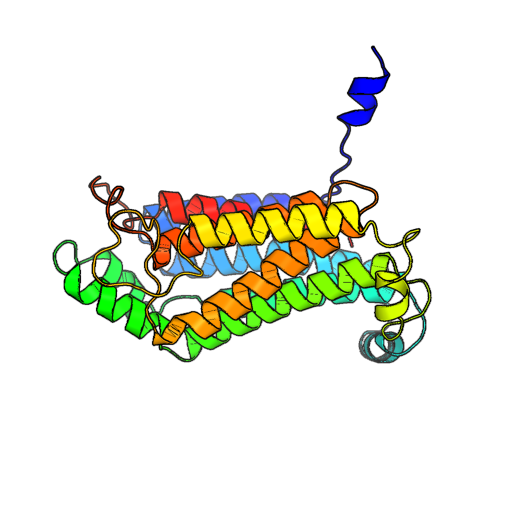.62 183 SER A O 1
ATOM 1432 N N . PHE A 1 184 ? -7.734 3.360 -13.485 1.00 94.56 184 PHE A N 1
ATOM 1433 C CA . PHE A 1 184 ? -8.022 4.623 -12.806 1.00 94.56 184 PHE A CA 1
ATOM 1434 C C . PHE A 1 184 ? -9.520 4.911 -12.784 1.00 94.56 184 PHE A C 1
ATOM 1436 O O . PHE A 1 184 ? -10.104 5.165 -11.730 1.00 94.56 184 PHE A O 1
ATOM 1443 N N . THR A 1 185 ? -10.166 4.816 -13.948 1.00 93.44 185 THR A N 1
ATOM 1444 C CA . THR A 1 185 ? -11.612 4.988 -14.078 1.00 93.44 185 THR A CA 1
ATOM 1445 C C . THR A 1 185 ? -12.351 3.930 -13.275 1.00 93.44 185 THR A C 1
ATOM 1447 O O . THR A 1 185 ? -13.261 4.281 -12.529 1.00 93.44 185 THR A O 1
ATOM 1450 N N . PHE A 1 186 ? -11.943 2.661 -13.349 1.00 94.19 186 PHE A N 1
ATOM 1451 C CA . PHE A 1 186 ? -12.555 1.611 -12.539 1.00 94.19 186 PHE A CA 1
ATOM 1452 C C . PHE A 1 186 ? -12.421 1.902 -11.041 1.00 94.19 186 PHE A C 1
ATOM 1454 O O . PHE A 1 186 ? -13.409 1.823 -10.315 1.00 94.19 186 PHE A O 1
ATOM 1461 N N . GLY A 1 187 ? -11.229 2.280 -10.572 1.00 90.50 187 GLY A N 1
ATOM 1462 C CA . GLY A 1 187 ? -10.983 2.557 -9.159 1.00 90.50 187 GLY A CA 1
ATOM 1463 C C . GLY A 1 187 ? -11.822 3.720 -8.630 1.00 90.50 187 GLY A C 1
ATOM 1464 O O . GLY A 1 187 ? -12.429 3.613 -7.562 1.00 90.50 187 GLY A O 1
ATOM 1465 N N . LEU A 1 188 ? -11.935 4.802 -9.407 1.00 91.62 188 LEU A N 1
ATOM 1466 C CA . LEU A 1 188 ? -12.799 5.935 -9.069 1.00 91.62 188 LEU A CA 1
ATOM 1467 C C . LEU A 1 188 ? -14.285 5.578 -9.112 1.00 91.62 188 LEU A C 1
ATOM 1469 O O . LEU A 1 188 ? -15.030 6.002 -8.229 1.00 91.62 188 LEU A O 1
ATOM 1473 N N . LEU A 1 189 ? -14.727 4.803 -10.106 1.00 91.06 189 LEU A N 1
ATOM 1474 C CA . LEU A 1 189 ? -16.115 4.347 -10.197 1.00 91.06 189 LEU A CA 1
ATOM 1475 C C . LEU A 1 189 ? -16.477 3.441 -9.023 1.00 91.06 189 LEU A C 1
ATOM 1477 O O . LEU A 1 189 ? -17.549 3.610 -8.448 1.00 91.06 189 LEU A O 1
ATOM 1481 N N . LEU A 1 190 ? -15.579 2.541 -8.621 1.00 89.12 190 LEU A N 1
ATOM 1482 C CA . LEU A 1 190 ? -15.764 1.692 -7.449 1.00 89.12 190 LEU A CA 1
ATOM 1483 C C . LEU A 1 190 ? -15.868 2.538 -6.174 1.00 89.12 190 LEU A C 1
ATOM 1485 O O . LEU A 1 190 ? -16.827 2.393 -5.420 1.00 89.12 190 LEU A O 1
ATOM 1489 N N . ALA A 1 191 ? -14.947 3.482 -5.961 1.00 86.56 191 ALA A N 1
ATOM 1490 C CA . ALA A 1 191 ? -14.995 4.388 -4.811 1.00 86.56 191 ALA A CA 1
ATOM 1491 C C . ALA A 1 191 ? -16.261 5.267 -4.804 1.00 86.56 191 ALA A C 1
ATOM 1493 O O . ALA A 1 191 ? -16.855 5.513 -3.752 1.00 86.56 191 ALA A O 1
ATOM 1494 N N . HIS A 1 192 ? -16.709 5.720 -5.978 1.00 85.81 192 HIS A N 1
ATOM 1495 C CA . HIS A 1 192 ? -17.960 6.456 -6.125 1.00 85.81 192 HIS A CA 1
ATOM 1496 C C . HIS A 1 192 ? -19.177 5.582 -5.802 1.00 85.81 192 HIS A C 1
ATOM 1498 O O . HIS A 1 192 ? -20.069 6.026 -5.080 1.00 85.81 192 HIS A O 1
ATOM 1504 N N . HIS A 1 193 ? -19.207 4.348 -6.312 1.00 84.38 193 HIS A N 1
ATOM 1505 C CA . HIS A 1 193 ? -20.284 3.387 -6.089 1.00 84.38 193 HIS A CA 1
ATOM 1506 C C . HIS A 1 193 ? -20.428 3.028 -4.606 1.00 84.38 193 HIS A C 1
ATOM 1508 O O . HIS A 1 193 ? -21.541 2.953 -4.097 1.00 84.38 193 HIS A O 1
ATOM 1514 N N . LEU A 1 194 ? -19.308 2.902 -3.889 1.00 81.50 194 LEU A N 1
ATOM 1515 C CA . LEU A 1 194 ? -19.291 2.650 -2.445 1.00 81.50 194 LEU A CA 1
ATOM 1516 C C . LEU A 1 194 ? -19.717 3.866 -1.602 1.00 81.50 194 LEU A C 1
ATOM 1518 O O . LEU A 1 194 ? -19.972 3.725 -0.409 1.00 81.50 194 LEU A O 1
ATOM 1522 N N . GLY A 1 195 ? -19.840 5.052 -2.207 1.00 76.50 195 GLY A N 1
ATOM 1523 C CA . GLY A 1 195 ? -20.274 6.278 -1.533 1.00 76.50 195 GLY A CA 1
ATOM 1524 C C . GLY A 1 195 ? -19.144 7.110 -0.923 1.00 76.50 195 GLY A C 1
ATOM 1525 O O . GLY A 1 195 ? -19.401 8.211 -0.450 1.00 76.50 195 GLY A O 1
ATOM 1526 N N . LEU A 1 196 ? -17.886 6.667 -1.018 1.00 79.00 196 LEU A N 1
ATOM 1527 C CA . LEU A 1 196 ? -16.723 7.350 -0.428 1.00 79.00 196 LEU A CA 1
ATOM 1528 C C . LEU A 1 196 ? -16.433 8.734 -1.026 1.00 79.00 196 LEU A C 1
ATOM 1530 O O . LEU A 1 196 ? -15.773 9.569 -0.408 1.00 79.00 196 LEU A O 1
ATOM 1534 N N . LEU A 1 197 ? -16.904 8.977 -2.250 1.00 76.69 197 LEU A N 1
ATOM 1535 C CA . LEU A 1 197 ? -16.734 10.252 -2.945 1.00 76.69 197 LEU A CA 1
ATOM 1536 C C . LEU A 1 197 ? -17.975 11.151 -2.859 1.00 76.69 197 LEU A C 1
ATOM 1538 O O . LEU A 1 197 ? -17.902 12.309 -3.276 1.00 76.69 197 LEU A O 1
ATOM 1542 N N . ARG A 1 198 ? -19.108 10.666 -2.336 1.00 70.88 198 ARG A N 1
ATOM 1543 C CA . ARG A 1 198 ? -20.357 11.441 -2.249 1.00 70.88 198 ARG A CA 1
ATOM 1544 C C . ARG A 1 198 ? -20.377 12.292 -0.981 1.00 70.88 198 ARG A C 1
ATOM 1546 O O . ARG A 1 198 ? -19.827 11.901 0.041 1.00 70.88 198 ARG A O 1
ATOM 1553 N N . LYS A 1 199 ? -20.988 13.477 -1.062 1.00 61.47 199 LYS A N 1
ATOM 1554 C CA . LYS A 1 199 ? -21.350 14.222 0.149 1.00 61.47 199 LYS A CA 1
ATOM 1555 C C . LYS A 1 199 ? -22.515 13.489 0.829 1.00 61.47 199 LYS A C 1
ATOM 1557 O O . LYS A 1 199 ? -23.341 12.926 0.104 1.00 61.47 199 LYS A O 1
ATOM 1562 N N . PRO A 1 200 ? -22.592 13.475 2.167 1.00 57.28 200 PRO A N 1
ATOM 1563 C CA . PRO A 1 200 ? -23.748 12.948 2.874 1.00 57.28 200 PRO A CA 1
ATOM 1564 C C . PRO A 1 200 ? -24.964 13.840 2.584 1.00 57.28 200 PRO A C 1
ATOM 1566 O O . PRO A 1 200 ? -25.214 14.827 3.265 1.00 57.28 200 PRO A O 1
ATOM 1569 N N . GLU A 1 201 ? -25.720 13.525 1.531 1.00 54.81 201 GLU A N 1
ATOM 1570 C CA . GLU A 1 201 ? -27.037 14.125 1.329 1.00 54.81 201 GLU A CA 1
ATOM 1571 C C . GLU A 1 201 ? -28.043 13.423 2.243 1.00 54.81 201 GLU A C 1
ATOM 1573 O O . GLU A 1 201 ? -28.195 12.196 2.206 1.00 54.81 201 GLU A O 1
ATOM 1578 N N . LEU A 1 202 ? -28.705 14.220 3.087 1.00 43.97 202 LEU A N 1
ATOM 1579 C CA . LEU A 1 202 ? -29.771 13.807 3.997 1.00 43.97 202 LEU A CA 1
ATOM 1580 C C . LEU A 1 202 ? -30.860 13.059 3.196 1.00 43.97 202 LEU A C 1
ATOM 1582 O O . LEU A 1 202 ? -31.700 13.680 2.554 1.00 43.97 202 LEU A O 1
ATOM 1586 N N . GLY A 1 203 ? -30.831 11.721 3.202 1.00 47.19 203 GLY A N 1
ATOM 1587 C CA . GLY A 1 203 ? -31.875 10.880 2.596 1.00 47.19 203 GLY A CA 1
ATOM 1588 C C . GLY A 1 203 ? -31.441 9.885 1.511 1.00 47.19 203 GLY A C 1
ATOM 1589 O O . GLY A 1 203 ? -32.287 9.134 1.028 1.00 47.19 203 GLY A O 1
ATOM 1590 N N . SER A 1 204 ? -30.160 9.797 1.132 1.00 46.50 204 SER A N 1
ATOM 1591 C CA . SER A 1 204 ? -29.712 8.772 0.170 1.00 46.50 204 SER A CA 1
ATOM 1592 C C . SER A 1 204 ? -29.622 7.380 0.820 1.00 46.50 204 SER A C 1
ATOM 1594 O O . SER A 1 204 ? -28.580 6.977 1.329 1.00 46.50 204 SER A O 1
ATOM 1596 N N . LEU A 1 205 ? -30.703 6.600 0.735 1.00 49.44 205 LEU A N 1
ATOM 1597 C CA . LEU A 1 205 ? -30.825 5.225 1.258 1.00 49.44 205 LEU A CA 1
ATOM 1598 C C . LEU A 1 205 ? -29.921 4.168 0.575 1.00 49.44 205 LEU A C 1
ATOM 1600 O O . LEU A 1 205 ? -29.975 2.997 0.946 1.00 49.44 205 LEU A O 1
ATOM 1604 N N . ASN A 1 206 ? -29.085 4.557 -0.397 1.00 54.56 206 ASN A N 1
ATOM 1605 C CA . ASN A 1 206 ? -28.285 3.638 -1.222 1.00 54.56 206 ASN A CA 1
ATOM 1606 C C . ASN A 1 206 ? -26.758 3.751 -1.023 1.00 54.56 206 ASN A C 1
ATOM 1608 O O . ASN A 1 206 ? -26.006 3.140 -1.781 1.00 54.56 206 ASN A O 1
ATOM 1612 N N . SER A 1 207 ? -26.265 4.530 -0.054 1.00 57.34 207 SER A N 1
ATOM 1613 C CA . SER A 1 207 ? -24.821 4.617 0.220 1.00 57.34 207 SER A CA 1
ATOM 1614 C C . SER A 1 207 ? -24.358 3.506 1.167 1.00 57.34 207 SER A C 1
ATOM 1616 O O . SER A 1 207 ? -24.781 3.450 2.325 1.00 57.34 207 SER A O 1
ATOM 1618 N N . ILE A 1 208 ? -23.452 2.650 0.681 1.00 63.81 208 ILE A N 1
ATOM 1619 C CA . ILE A 1 208 ? -22.813 1.577 1.467 1.00 63.81 208 ILE A CA 1
ATOM 1620 C C . ILE A 1 208 ? -21.927 2.168 2.579 1.00 63.81 208 ILE A C 1
ATOM 1622 O O . ILE A 1 208 ? -21.836 1.592 3.661 1.00 63.81 208 ILE A O 1
ATOM 1626 N N . MET A 1 209 ? -21.318 3.337 2.343 1.00 68.00 209 MET A N 1
ATOM 1627 C CA . MET A 1 209 ? -20.496 4.057 3.319 1.00 68.00 209 MET A CA 1
ATOM 1628 C C . MET A 1 209 ? -20.931 5.518 3.473 1.00 68.00 209 MET A C 1
ATOM 1630 O O . MET A 1 209 ? -21.264 6.174 2.485 1.00 68.00 209 MET A O 1
ATOM 1634 N N . LEU A 1 210 ? -20.878 6.034 4.704 1.00 66.44 210 LEU A N 1
ATOM 1635 C CA . LEU A 1 210 ? -21.143 7.437 5.043 1.00 66.44 210 LEU A CA 1
ATOM 1636 C C . LEU A 1 210 ? -19.888 8.065 5.657 1.00 66.44 210 LEU A C 1
ATOM 1638 O O . LEU A 1 210 ? -19.493 7.737 6.774 1.00 66.44 210 LEU A O 1
ATOM 1642 N N . VAL A 1 211 ? -19.256 8.979 4.917 1.00 66.81 211 VAL A N 1
ATOM 1643 C CA . VAL A 1 211 ? -18.066 9.706 5.379 1.00 66.81 211 VAL A CA 1
ATOM 1644 C C . VAL A 1 211 ? -18.490 11.066 5.949 1.00 66.81 211 VAL A C 1
ATOM 1646 O O . VAL A 1 211 ? -19.141 11.832 5.236 1.00 66.81 211 VAL A O 1
ATOM 1649 N N . PRO A 1 212 ? -18.109 11.410 7.193 1.00 69.44 212 PRO A N 1
ATOM 1650 C CA . PRO A 1 212 ? -18.386 12.723 7.774 1.00 69.44 212 PRO A CA 1
ATOM 1651 C C . PRO A 1 212 ? -17.749 13.866 6.972 1.00 69.44 212 PRO A C 1
ATOM 1653 O O . PRO A 1 212 ? -16.603 13.750 6.529 1.00 69.44 212 PRO A O 1
ATOM 1656 N N . ASP A 1 213 ? -18.438 15.006 6.862 1.00 69.25 213 ASP A N 1
ATOM 1657 C CA . ASP A 1 213 ? -18.009 16.150 6.036 1.00 69.25 213 ASP A CA 1
ATOM 1658 C C . ASP A 1 213 ? -16.585 16.641 6.347 1.00 69.25 213 ASP A C 1
ATOM 1660 O O . ASP A 1 213 ? -15.825 16.981 5.439 1.00 69.25 213 ASP A O 1
ATOM 1664 N N . GLY A 1 214 ? -16.184 16.619 7.623 1.00 69.81 214 GLY A N 1
ATOM 1665 C CA . GLY A 1 214 ? -14.848 17.045 8.053 1.00 69.81 214 GLY A CA 1
ATOM 1666 C C . GLY A 1 214 ? -13.706 16.106 7.638 1.00 69.81 214 GLY A C 1
ATOM 1667 O O . GLY A 1 214 ? -12.559 16.540 7.555 1.00 69.81 214 GLY A O 1
ATOM 1668 N N . LEU A 1 215 ? -13.996 14.831 7.359 1.00 73.00 215 LEU A N 1
ATOM 1669 C CA . LEU A 1 215 ? -13.008 13.820 6.949 1.00 73.00 215 LEU A CA 1
ATOM 1670 C C . LEU A 1 215 ? -13.030 13.556 5.440 1.00 73.00 215 LEU A C 1
ATOM 1672 O O . LEU A 1 215 ? -12.080 12.997 4.894 1.00 73.00 215 LEU A O 1
ATOM 1676 N N . LEU A 1 216 ? -14.073 14.018 4.751 1.00 78.25 216 LEU A N 1
ATOM 1677 C CA . LEU A 1 216 ? -14.253 13.869 3.313 1.00 78.25 216 LEU A CA 1
ATOM 1678 C C . LEU A 1 216 ? -13.049 14.331 2.464 1.00 78.25 216 LEU A C 1
ATOM 1680 O O . LEU A 1 216 ? -12.653 13.573 1.576 1.00 78.25 216 LEU A O 1
ATOM 1684 N N . PRO A 1 217 ? -12.417 15.508 2.683 1.00 83.19 217 PRO A N 1
ATOM 1685 C CA . PRO A 1 217 ? -11.268 15.911 1.866 1.00 83.19 217 PRO A CA 1
ATOM 1686 C C . PRO A 1 217 ? -10.045 15.010 2.083 1.00 83.19 217 PRO A C 1
ATOM 1688 O O . PRO A 1 217 ? -9.317 14.725 1.130 1.00 83.19 217 PRO A O 1
ATOM 1691 N N . LEU A 1 218 ? -9.845 14.519 3.309 1.00 83.00 218 LEU A N 1
ATOM 1692 C CA . LEU A 1 218 ? -8.761 13.595 3.639 1.00 83.00 218 LEU A CA 1
ATOM 1693 C C . LEU A 1 218 ? -8.971 12.243 2.945 1.00 83.00 218 LEU A C 1
ATOM 1695 O O . LEU A 1 218 ? -8.076 11.762 2.255 1.00 83.00 218 LEU A O 1
ATOM 1699 N N . VAL A 1 219 ? -10.174 11.675 3.065 1.00 83.06 219 VAL A N 1
ATOM 1700 C CA . VAL A 1 219 ? -10.543 10.393 2.445 1.00 83.06 219 VAL A CA 1
ATOM 1701 C C . VAL A 1 219 ? -10.460 10.475 0.920 1.00 83.06 219 VAL A C 1
ATOM 1703 O O . VAL A 1 219 ? -9.876 9.597 0.294 1.00 83.06 219 VAL A O 1
ATOM 1706 N N . ARG A 1 220 ? -10.957 11.557 0.305 1.00 87.56 220 ARG A N 1
ATOM 1707 C CA . ARG A 1 220 ? -10.861 11.773 -1.152 1.00 87.56 220 ARG A CA 1
ATOM 1708 C C . ARG A 1 220 ? -9.419 11.853 -1.639 1.00 87.56 220 ARG A C 1
ATOM 1710 O O . ARG A 1 220 ? -9.092 11.248 -2.656 1.00 87.56 220 ARG A O 1
ATOM 1717 N N . THR A 1 221 ? -8.570 12.581 -0.914 1.00 90.44 221 THR A N 1
ATOM 1718 C CA . THR A 1 221 ? -7.141 12.692 -1.243 1.00 90.44 221 THR A CA 1
ATOM 1719 C C . THR A 1 221 ? -6.478 11.320 -1.170 1.00 90.44 221 THR A C 1
ATOM 1721 O O . THR A 1 221 ? -5.784 10.919 -2.101 1.00 90.44 221 THR A O 1
ATOM 1724 N N . TYR A 1 222 ? -6.754 10.564 -0.107 1.00 89.00 222 TYR A N 1
ATOM 1725 C CA . TYR A 1 222 ? -6.204 9.228 0.093 1.00 89.00 222 TYR A CA 1
ATOM 1726 C C . TYR A 1 222 ? -6.657 8.229 -0.986 1.00 89.00 222 TYR A C 1
ATOM 1728 O O . TYR A 1 222 ? -5.827 7.536 -1.569 1.00 89.00 222 TYR A O 1
ATOM 1736 N N . ILE A 1 223 ? -7.945 8.229 -1.349 1.00 90.81 223 ILE A N 1
ATOM 1737 C CA . ILE A 1 223 ? -8.475 7.433 -2.471 1.00 90.81 223 ILE A CA 1
ATOM 1738 C C . ILE A 1 223 ? -7.769 7.795 -3.776 1.00 90.81 223 ILE A C 1
ATOM 1740 O O . ILE A 1 223 ? -7.398 6.903 -4.535 1.00 90.81 223 ILE A O 1
ATOM 1744 N N . GLY A 1 224 ? -7.551 9.088 -4.031 1.00 93.44 224 GLY A N 1
ATOM 1745 C CA . GLY A 1 224 ? -6.800 9.545 -5.198 1.00 93.44 224 GLY A CA 1
ATOM 1746 C C . GLY A 1 224 ? -5.400 8.933 -5.260 1.00 93.44 224 GLY A C 1
ATOM 1747 O O . GLY A 1 224 ? -4.993 8.453 -6.317 1.00 93.44 224 GLY A O 1
ATOM 1748 N N . ILE A 1 225 ? -4.692 8.875 -4.128 1.00 94.25 225 ILE A N 1
ATOM 1749 C CA . ILE A 1 225 ? -3.357 8.267 -4.029 1.00 94.25 225 ILE A CA 1
ATOM 1750 C C . ILE A 1 225 ? -3.415 6.758 -4.314 1.00 94.25 225 ILE A C 1
ATOM 1752 O O . ILE A 1 225 ? -2.654 6.276 -5.151 1.00 94.25 225 ILE A O 1
ATOM 1756 N N . ILE A 1 226 ? -4.335 6.017 -3.686 1.00 92.75 226 ILE A N 1
ATOM 1757 C CA . ILE A 1 226 ? -4.470 4.560 -3.884 1.00 92.75 226 ILE A CA 1
ATOM 1758 C C . ILE A 1 226 ? -4.819 4.232 -5.336 1.00 92.75 226 ILE A C 1
ATOM 1760 O O . ILE A 1 226 ? -4.169 3.395 -5.960 1.00 92.75 226 ILE A O 1
ATOM 1764 N N . VAL A 1 227 ? -5.834 4.897 -5.896 1.00 95.12 227 VAL A N 1
ATOM 1765 C CA . VAL A 1 227 ? -6.266 4.653 -7.279 1.00 95.12 227 VAL A CA 1
ATOM 1766 C C . VAL A 1 227 ? -5.137 4.996 -8.248 1.00 95.12 227 VAL A C 1
ATOM 1768 O O . VAL A 1 227 ? -4.900 4.249 -9.198 1.00 95.12 227 VAL A O 1
ATOM 1771 N N . THR A 1 228 ? -4.378 6.062 -7.983 1.00 95.50 228 THR A N 1
ATOM 1772 C CA . THR A 1 228 ? -3.176 6.387 -8.762 1.00 95.50 228 THR A CA 1
ATOM 1773 C C . THR A 1 228 ? -2.143 5.268 -8.671 1.00 95.50 228 THR A C 1
ATOM 1775 O O . THR A 1 228 ? -1.657 4.827 -9.707 1.00 95.50 228 THR A O 1
ATOM 1778 N N . MET A 1 229 ? -1.856 4.741 -7.477 1.00 95.44 229 MET A N 1
ATOM 1779 C CA . MET A 1 229 ? -0.927 3.621 -7.292 1.00 95.44 229 MET A CA 1
ATOM 1780 C C . MET A 1 229 ? -1.331 2.386 -8.105 1.00 95.44 229 MET A C 1
ATOM 1782 O O . MET A 1 229 ? -0.507 1.853 -8.849 1.00 95.44 229 MET A O 1
ATOM 1786 N N . VAL A 1 230 ? -2.595 1.960 -8.020 1.00 95.56 230 VAL A N 1
ATOM 1787 C CA . VAL A 1 230 ? -3.128 0.819 -8.790 1.00 95.56 230 VAL A CA 1
ATOM 1788 C C . VAL A 1 230 ? -3.004 1.053 -10.293 1.00 95.56 230 VAL A C 1
ATOM 1790 O O . VAL A 1 230 ? -2.626 0.155 -11.051 1.00 95.56 230 VAL A O 1
ATOM 1793 N N . SER A 1 231 ? -3.297 2.272 -10.733 1.00 95.44 231 SER A N 1
ATOM 1794 C CA . SER A 1 231 ? -3.269 2.637 -12.148 1.00 95.44 231 SER A CA 1
ATOM 1795 C C . SER A 1 231 ? -1.846 2.678 -12.690 1.00 95.44 231 SER A C 1
ATOM 1797 O O . SER A 1 231 ? -1.590 2.147 -13.767 1.00 95.44 231 SER A O 1
ATOM 1799 N N . VAL A 1 232 ? -0.905 3.240 -11.926 1.00 94.00 232 VAL A N 1
ATOM 1800 C CA . VAL A 1 232 ? 0.523 3.251 -12.267 1.00 94.00 232 VAL A CA 1
ATOM 1801 C C . VAL A 1 232 ? 1.067 1.824 -12.312 1.00 94.00 232 VAL A C 1
ATOM 1803 O O . VAL A 1 232 ? 1.692 1.467 -13.304 1.00 94.00 232 VAL A O 1
ATOM 1806 N N . ALA A 1 233 ? 0.766 0.980 -11.318 1.00 93.50 233 ALA A N 1
ATOM 1807 C CA . ALA A 1 233 ? 1.166 -0.430 -11.331 1.00 93.50 233 ALA A CA 1
ATOM 1808 C C . ALA A 1 233 ? 0.640 -1.160 -12.580 1.00 93.50 233 ALA A C 1
ATOM 1810 O O . ALA A 1 233 ? 1.381 -1.868 -13.256 1.00 93.50 233 ALA A O 1
ATOM 1811 N N . SER A 1 234 ? -0.628 -0.929 -12.936 1.00 93.69 234 SER A N 1
ATOM 1812 C CA . SER A 1 234 ? -1.254 -1.496 -14.142 1.00 93.69 234 SER A CA 1
ATOM 1813 C C . SER A 1 234 ? -0.588 -1.018 -15.438 1.00 93.69 234 SER A C 1
ATOM 1815 O O . SER A 1 234 ? -0.541 -1.750 -16.430 1.00 93.69 234 SER A O 1
ATOM 1817 N N . ALA A 1 235 ? -0.071 0.209 -15.442 1.00 91.31 235 ALA A N 1
ATOM 1818 C CA . ALA A 1 235 ? 0.541 0.832 -16.606 1.00 91.31 235 ALA A CA 1
ATOM 1819 C C . ALA A 1 235 ? 2.007 0.432 -16.819 1.00 91.31 235 ALA A C 1
ATOM 1821 O O . ALA A 1 235 ? 2.431 0.368 -17.973 1.00 91.31 235 ALA A O 1
ATOM 1822 N N . THR A 1 236 ? 2.758 0.166 -15.743 1.00 89.31 236 THR A N 1
ATOM 1823 C CA . THR A 1 236 ? 4.217 -0.048 -15.791 1.00 89.31 236 THR A CA 1
ATOM 1824 C C . THR A 1 236 ? 4.669 -1.483 -15.521 1.00 89.31 236 THR A C 1
ATOM 1826 O O . THR A 1 236 ? 5.823 -1.815 -15.791 1.00 89.31 236 THR A O 1
ATOM 1829 N N . ASP A 1 237 ? 3.814 -2.360 -14.988 1.00 84.75 237 ASP A N 1
ATOM 1830 C CA . ASP A 1 237 ? 4.224 -3.735 -14.686 1.00 84.75 237 ASP A CA 1
ATOM 1831 C C . ASP A 1 237 ? 4.283 -4.603 -15.951 1.00 84.75 237 ASP A C 1
ATOM 1833 O O . ASP A 1 237 ? 3.307 -4.728 -16.683 1.00 84.75 237 ASP A O 1
ATOM 1837 N N . ASN A 1 238 ? 5.419 -5.239 -16.223 1.00 78.12 238 ASN A N 1
ATOM 1838 C CA . ASN A 1 238 ? 5.538 -6.211 -17.318 1.00 78.12 238 ASN A CA 1
ATOM 1839 C C . ASN A 1 238 ? 5.194 -7.640 -16.871 1.00 78.12 238 ASN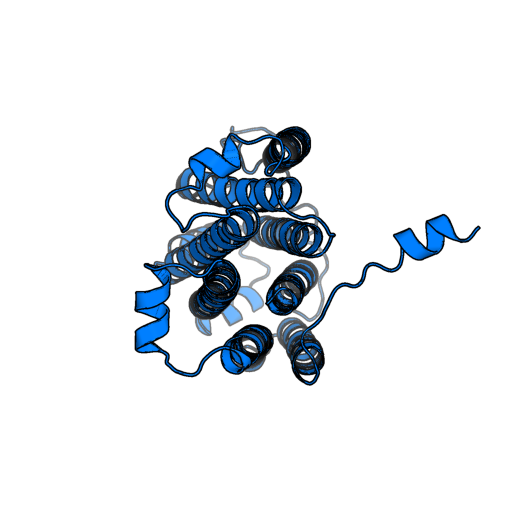 A C 1
ATOM 1841 O O . ASN A 1 238 ? 5.068 -8.530 -17.709 1.00 78.12 238 ASN A O 1
ATOM 1845 N N . GLY A 1 239 ? 5.048 -7.857 -15.561 1.00 83.12 239 GLY A N 1
ATOM 1846 C CA . GLY A 1 239 ? 4.527 -9.084 -14.977 1.00 83.12 239 GLY A CA 1
ATOM 1847 C C . GLY A 1 239 ? 3.149 -8.867 -14.355 1.00 83.12 239 GLY A C 1
ATOM 1848 O O . GLY A 1 239 ? 2.319 -8.128 -14.878 1.00 83.12 239 GLY A O 1
ATOM 1849 N N . TRP A 1 240 ? 2.923 -9.537 -13.225 1.00 85.38 240 TRP A N 1
ATOM 1850 C CA . TRP A 1 240 ? 1.666 -9.471 -12.469 1.00 85.38 240 TRP A CA 1
ATOM 1851 C C . TRP A 1 240 ? 1.855 -9.055 -11.010 1.00 85.38 240 TRP A C 1
ATOM 1853 O O . TRP A 1 240 ? 0.880 -8.792 -10.312 1.00 85.38 240 TRP A O 1
ATOM 1863 N N . GLN A 1 241 ? 3.092 -9.027 -10.516 1.00 89.25 241 GLN A N 1
ATOM 1864 C CA . GLN A 1 241 ? 3.363 -8.934 -9.086 1.00 89.25 241 GLN A CA 1
ATOM 1865 C C . GLN A 1 241 ? 3.042 -7.546 -8.518 1.00 89.25 241 GLN A C 1
ATOM 1867 O O . GLN A 1 241 ? 2.435 -7.456 -7.450 1.00 89.25 241 GLN A O 1
ATOM 1872 N N . LYS A 1 242 ? 3.375 -6.467 -9.242 1.00 90.75 242 LYS A N 1
ATOM 1873 C CA . LYS A 1 242 ? 3.066 -5.092 -8.811 1.00 90.75 242 LYS A CA 1
ATOM 1874 C C . LYS A 1 242 ? 1.570 -4.836 -8.916 1.00 90.75 242 LYS A C 1
ATOM 1876 O O . LYS A 1 242 ? 0.993 -4.234 -8.017 1.00 90.75 242 LYS A O 1
ATOM 1881 N N . ILE A 1 243 ? 0.941 -5.338 -9.983 1.00 91.19 243 ILE A N 1
ATOM 1882 C CA . ILE A 1 243 ? -0.510 -5.248 -10.192 1.00 91.19 243 ILE A CA 1
ATOM 1883 C C . ILE A 1 243 ? -1.245 -5.929 -9.037 1.00 91.19 243 ILE A C 1
ATOM 1885 O O . ILE A 1 243 ? -2.063 -5.293 -8.377 1.00 91.19 243 ILE A O 1
ATOM 1889 N N . VAL A 1 244 ? -0.929 -7.196 -8.753 1.00 91.44 244 VAL A N 1
ATOM 1890 C CA . VAL A 1 244 ? -1.567 -7.965 -7.674 1.00 91.44 244 VAL A CA 1
ATOM 1891 C C . VAL A 1 244 ? -1.352 -7.286 -6.323 1.00 91.44 244 VAL A C 1
ATOM 1893 O O . VAL A 1 244 ? -2.326 -7.066 -5.608 1.00 91.44 244 VAL A O 1
ATOM 1896 N N . GLY A 1 245 ? -0.119 -6.880 -5.999 1.00 91.12 245 GLY A N 1
ATOM 1897 C CA . GLY A 1 245 ? 0.170 -6.159 -4.757 1.00 91.12 245 GLY A CA 1
ATOM 1898 C C . GLY A 1 245 ? -0.646 -4.869 -4.625 1.00 91.12 245 GLY A C 1
ATOM 1899 O O . GLY A 1 245 ? -1.309 -4.658 -3.612 1.00 91.12 245 GLY A O 1
ATOM 1900 N N . ALA A 1 246 ? -0.677 -4.037 -5.670 1.00 93.19 246 ALA A N 1
ATOM 1901 C CA . ALA A 1 246 ? -1.406 -2.771 -5.664 1.00 93.19 246 ALA A CA 1
ATOM 1902 C C . ALA A 1 246 ? -2.928 -2.954 -5.517 1.00 93.19 246 ALA A C 1
ATOM 1904 O O . ALA A 1 246 ? -3.567 -2.239 -4.744 1.00 93.19 246 ALA A O 1
ATOM 1905 N N . TRP A 1 247 ? -3.516 -3.927 -6.217 1.00 93.50 247 TRP A N 1
ATOM 1906 C CA . TRP A 1 247 ? -4.940 -4.247 -6.077 1.00 93.50 247 TRP A CA 1
ATOM 1907 C C . TRP A 1 247 ? -5.277 -4.797 -4.694 1.00 93.50 247 TRP A C 1
ATOM 1909 O O . TRP A 1 247 ? -6.314 -4.440 -4.137 1.00 93.50 247 TRP A O 1
ATOM 1919 N N . MET A 1 248 ? -4.402 -5.619 -4.110 1.00 93.12 248 MET A N 1
ATOM 1920 C CA . MET A 1 248 ? -4.577 -6.094 -2.740 1.00 93.12 248 MET A CA 1
ATOM 1921 C C . MET A 1 248 ? -4.584 -4.928 -1.743 1.00 93.12 248 MET A C 1
ATOM 1923 O O . MET A 1 248 ? -5.476 -4.881 -0.901 1.00 93.12 248 MET A O 1
ATOM 1927 N N . PHE A 1 249 ? -3.698 -3.935 -1.875 1.00 91.81 249 PHE A N 1
ATOM 1928 C CA . PHE A 1 249 ? -3.766 -2.720 -1.045 1.00 91.81 249 PHE A CA 1
ATOM 1929 C C . PHE A 1 249 ? -5.096 -1.990 -1.172 1.00 91.81 249 PHE A C 1
ATOM 1931 O O . PHE A 1 249 ? -5.721 -1.677 -0.163 1.00 91.81 249 PHE A O 1
ATOM 1938 N N . MET A 1 250 ? -5.572 -1.775 -2.400 1.00 92.25 250 MET A N 1
ATOM 1939 C CA . MET A 1 250 ? -6.860 -1.122 -2.608 1.00 92.25 250 MET A CA 1
ATOM 1940 C C . MET A 1 250 ? -8.000 -1.900 -1.939 1.00 92.25 250 MET A C 1
ATOM 1942 O O . MET A 1 250 ? -8.829 -1.303 -1.259 1.00 92.25 250 MET A O 1
ATOM 1946 N N . VAL A 1 251 ? -8.035 -3.228 -2.085 1.00 90.38 251 VAL A N 1
ATOM 1947 C CA . VAL A 1 251 ? -9.051 -4.076 -1.442 1.00 90.38 251 VAL A CA 1
ATOM 1948 C C . VAL A 1 251 ? -8.949 -4.003 0.082 1.00 90.38 251 VAL A C 1
ATOM 1950 O O . VAL A 1 251 ? -9.967 -3.817 0.743 1.00 90.38 251 VAL A O 1
ATOM 1953 N N . SER A 1 252 ? -7.741 -4.102 0.639 1.00 89.06 252 SER A N 1
ATOM 1954 C CA . SER A 1 252 ? -7.485 -3.923 2.072 1.00 89.06 252 SER A CA 1
ATOM 1955 C C . SER A 1 252 ? -8.067 -2.605 2.586 1.00 89.06 252 SER A C 1
ATOM 1957 O O . SER A 1 252 ? -8.834 -2.596 3.549 1.00 89.06 252 SER A O 1
ATOM 1959 N N . ASP A 1 253 ? -7.750 -1.500 1.916 1.00 87.00 253 ASP A N 1
ATOM 1960 C CA . ASP A 1 253 ? -8.157 -0.165 2.345 1.00 87.00 253 ASP A CA 1
ATOM 1961 C C . ASP A 1 253 ? -9.667 0.040 2.209 1.00 87.00 253 ASP A C 1
ATOM 1963 O O . ASP A 1 253 ? -10.270 0.727 3.033 1.00 87.00 253 ASP A O 1
ATOM 1967 N N . LEU A 1 254 ? -10.315 -0.625 1.245 1.00 85.50 254 LEU A N 1
ATOM 1968 C CA . LEU A 1 254 ? -11.774 -0.693 1.175 1.00 85.50 254 LEU A CA 1
ATOM 1969 C C . LEU A 1 254 ? -12.374 -1.459 2.360 1.00 85.50 254 LEU A C 1
ATOM 1971 O O . LEU A 1 254 ? -13.386 -1.016 2.896 1.00 85.50 254 LEU A O 1
ATOM 1975 N N . PHE A 1 255 ? -11.769 -2.566 2.808 1.00 83.06 255 PHE A N 1
ATOM 1976 C CA . PHE A 1 255 ? -12.212 -3.270 4.021 1.00 83.06 255 PHE A CA 1
ATOM 1977 C C . PHE A 1 255 ? -12.042 -2.415 5.276 1.00 83.06 255 PHE A C 1
ATOM 1979 O O . PHE A 1 255 ? -12.940 -2.385 6.117 1.00 83.06 255 PHE A O 1
ATOM 1986 N N . VAL A 1 256 ? -10.938 -1.672 5.381 1.00 78.44 256 VAL A N 1
ATOM 1987 C CA . VAL A 1 256 ? -10.732 -0.703 6.466 1.00 78.44 256 VAL A CA 1
ATOM 1988 C C . VAL A 1 256 ? -11.781 0.407 6.396 1.00 78.44 256 VAL A C 1
ATOM 1990 O O . VAL A 1 256 ? -12.402 0.730 7.404 1.00 78.44 256 VAL A O 1
ATOM 1993 N N . ALA A 1 257 ? -12.050 0.953 5.210 1.00 76.94 257 ALA A N 1
ATOM 1994 C CA . ALA A 1 257 ? -13.086 1.961 5.023 1.00 76.94 257 ALA A CA 1
ATOM 1995 C C . ALA A 1 257 ? -14.491 1.419 5.338 1.00 76.94 257 ALA A C 1
ATOM 1997 O O . ALA A 1 257 ? -15.299 2.151 5.901 1.00 76.94 257 ALA A O 1
ATOM 1998 N N . MET A 1 258 ? -14.786 0.148 5.035 1.00 74.81 258 MET A N 1
ATOM 1999 C CA . MET A 1 258 ? -16.047 -0.507 5.416 1.00 74.81 258 MET A CA 1
ATOM 2000 C C . MET A 1 258 ? -16.174 -0.645 6.933 1.00 74.81 258 MET A C 1
ATOM 2002 O O . MET A 1 258 ? -17.254 -0.404 7.463 1.00 74.81 258 MET A O 1
ATOM 2006 N N . ASP A 1 259 ? -15.093 -1.005 7.629 1.00 72.19 259 ASP A N 1
ATOM 2007 C CA .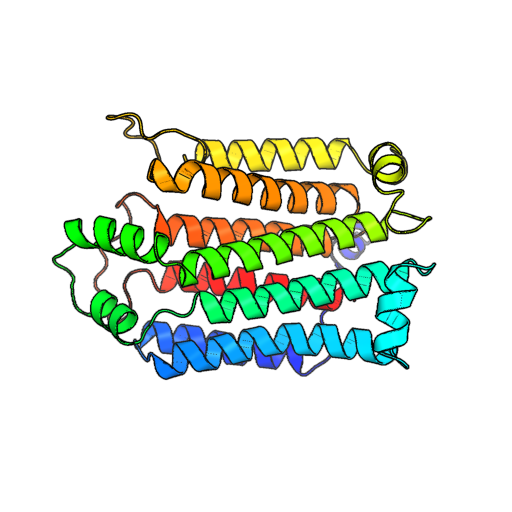 ASP A 1 259 ? -15.068 -1.103 9.097 1.00 72.19 259 ASP A CA 1
ATOM 2008 C C . ASP A 1 259 ? -15.313 0.268 9.752 1.00 72.19 259 ASP A C 1
ATOM 2010 O O . ASP A 1 259 ? -16.010 0.359 10.757 1.00 72.19 259 ASP A O 1
ATOM 2014 N N . VAL A 1 260 ? -14.783 1.346 9.158 1.00 71.31 260 VAL A N 1
ATOM 2015 C CA . VAL A 1 260 ? -14.868 2.707 9.717 1.00 71.31 260 VAL A CA 1
ATOM 2016 C C . VAL A 1 260 ? -16.154 3.445 9.321 1.00 71.31 260 VAL A C 1
ATOM 2018 O O . VAL A 1 260 ? -16.709 4.174 10.138 1.00 71.31 260 VAL A O 1
ATOM 2021 N N . PHE A 1 261 ? -16.632 3.288 8.083 1.00 70.44 261 PHE A N 1
ATOM 2022 C CA . PHE A 1 261 ? -17.708 4.110 7.503 1.00 70.44 261 PHE A CA 1
ATOM 2023 C C . PHE A 1 261 ? -18.943 3.313 7.042 1.00 70.44 261 PHE A C 1
ATOM 2025 O O . PHE A 1 261 ? -19.877 3.909 6.502 1.00 70.44 261 PHE A O 1
ATOM 2032 N N . GLY A 1 262 ? -18.964 1.983 7.187 1.00 65.62 262 GLY A N 1
ATOM 2033 C CA . GLY A 1 262 ? -20.023 1.117 6.654 1.00 65.62 262 GLY A CA 1
ATOM 2034 C C . GLY A 1 262 ? -21.392 1.285 7.330 1.00 65.62 262 GLY A C 1
ATOM 2035 O O . GLY A 1 262 ? -21.512 1.338 8.556 1.00 65.62 262 GLY A O 1
ATOM 2036 N N . THR A 1 263 ? -22.467 1.311 6.535 1.00 58.41 263 THR A N 1
ATOM 2037 C CA . THR A 1 263 ? -23.840 1.523 7.022 1.00 58.41 263 THR A CA 1
ATOM 2038 C C . THR A 1 263 ? -24.539 0.210 7.430 1.00 58.41 263 THR A C 1
ATOM 2040 O O . THR A 1 263 ? -25.071 -0.531 6.615 1.00 58.41 263 THR A O 1
ATOM 2043 N N . LYS A 1 264 ? -24.535 -0.077 8.743 1.00 54.41 264 LYS A N 1
ATOM 2044 C CA . LYS A 1 264 ? -25.394 -0.957 9.594 1.00 54.41 264 LYS A CA 1
ATOM 2045 C C . LYS A 1 264 ? -26.003 -2.305 9.120 1.00 54.41 264 LYS A C 1
ATOM 2047 O O . LYS A 1 264 ? -26.500 -3.005 10.004 1.00 54.41 264 LYS A O 1
ATOM 2052 N N . LYS A 1 265 ? -25.979 -2.759 7.862 1.00 43.00 265 LYS A N 1
ATOM 2053 C CA . LYS A 1 265 ? -26.693 -4.003 7.474 1.00 43.00 265 LYS A CA 1
ATOM 2054 C C . LYS A 1 265 ? -26.063 -5.311 7.985 1.00 43.00 265 LYS A C 1
ATOM 2056 O O . LYS A 1 265 ? -26.788 -6.290 8.122 1.00 43.00 265 LYS A O 1
ATOM 2061 N N . ASP A 1 266 ? -24.790 -5.306 8.389 1.00 42.44 266 ASP A N 1
ATOM 2062 C CA . ASP A 1 266 ? -24.061 -6.536 8.764 1.00 42.44 266 ASP A CA 1
ATOM 2063 C C . ASP A 1 266 ? -23.722 -6.671 10.264 1.00 42.44 266 ASP A C 1
ATOM 2065 O O . ASP A 1 266 ? -23.032 -7.599 10.687 1.00 42.44 266 ASP A O 1
ATOM 2069 N N . ALA A 1 267 ? -24.215 -5.766 11.116 1.00 41.59 267 ALA A N 1
ATOM 2070 C CA . ALA A 1 267 ? -23.721 -5.616 12.490 1.00 41.59 267 ALA A CA 1
ATOM 2071 C C . ALA A 1 267 ? -24.486 -6.403 13.579 1.00 41.59 267 ALA A C 1
ATOM 2073 O O . ALA A 1 267 ? -24.322 -6.094 14.758 1.00 41.59 267 ALA A O 1
ATOM 2074 N N . HIS A 1 268 ? -25.305 -7.405 13.241 1.00 34.50 268 HIS A N 1
ATOM 2075 C CA . HIS A 1 268 ? -26.018 -8.232 14.229 1.00 34.50 268 HIS A CA 1
ATOM 2076 C C . HIS A 1 268 ? -25.672 -9.716 14.107 1.00 34.50 268 HIS A C 1
ATOM 2078 O O . HIS A 1 268 ? -26.480 -10.515 13.645 1.00 34.50 268 HIS A O 1
ATOM 2084 N N . ARG A 1 269 ? -24.493 -10.116 14.595 1.00 36.19 269 ARG A N 1
ATOM 2085 C CA . ARG A 1 269 ? -24.277 -11.486 15.086 1.00 36.19 269 ARG A CA 1
ATOM 2086 C C . ARG A 1 269 ? -23.414 -11.449 16.342 1.00 36.19 269 ARG A C 1
ATOM 2088 O O . ARG A 1 269 ? -22.208 -11.238 16.263 1.00 36.19 269 ARG A O 1
ATOM 2095 N N . GLY A 1 270 ? -24.069 -11.621 17.491 1.00 35.19 270 GLY A N 1
ATOM 2096 C CA . GLY A 1 270 ? -23.421 -11.793 18.786 1.00 35.19 270 GLY A CA 1
ATOM 2097 C C . GLY A 1 270 ? -22.504 -13.011 18.758 1.00 35.19 270 GLY A C 1
ATOM 2098 O O . GLY A 1 270 ? -22.934 -14.121 18.452 1.00 35.19 270 GLY A O 1
ATOM 2099 N N . GLY A 1 271 ? -21.229 -12.782 19.040 1.00 40.88 271 GLY A N 1
ATOM 2100 C CA . GLY A 1 271 ? -20.213 -13.811 19.175 1.00 40.88 271 GLY A CA 1
ATOM 2101 C C . GLY A 1 271 ? -19.148 -13.345 20.158 1.00 40.88 271 GLY A C 1
ATOM 2102 O O . GLY A 1 271 ? -18.939 -12.146 20.328 1.00 40.88 271 GLY A O 1
ATOM 2103 N N . LEU A 1 272 ? -18.492 -14.300 20.813 1.00 42.81 272 LEU A N 1
ATOM 2104 C CA . LEU A 1 272 ? -17.311 -14.064 21.640 1.00 42.81 272 LEU A CA 1
ATOM 2105 C C . LEU A 1 272 ? -16.169 -13.564 20.736 1.00 42.81 272 LEU A C 1
ATOM 2107 O O . LEU A 1 272 ? -15.571 -14.351 20.009 1.00 42.81 272 LEU A O 1
ATOM 2111 N N . GLY A 1 273 ? -15.938 -12.251 20.718 1.00 50.59 273 GLY A N 1
ATOM 2112 C CA . GLY A 1 273 ? -14.867 -11.591 19.964 1.00 50.59 273 GLY A CA 1
ATOM 2113 C C . GLY A 1 273 ? -15.212 -10.141 19.633 1.00 50.59 273 GLY A C 1
ATOM 2114 O O . GLY A 1 273 ? -16.372 -9.740 19.737 1.00 50.59 273 GLY A O 1
ATOM 2115 N N . ARG A 1 274 ? -14.215 -9.331 19.258 1.00 60.28 274 ARG A N 1
ATOM 2116 C CA . ARG A 1 274 ? -14.434 -7.913 18.932 1.00 60.28 274 ARG A CA 1
ATOM 2117 C C . ARG A 1 274 ? -15.439 -7.785 17.783 1.00 60.28 274 ARG A C 1
ATOM 2119 O O . ARG A 1 274 ? -15.260 -8.413 16.741 1.00 60.28 274 ARG A O 1
ATOM 2126 N N . GLN A 1 275 ? -16.503 -6.999 17.929 1.00 61.00 275 GLN A N 1
ATOM 2127 C CA . GLN A 1 275 ? -17.472 -6.816 16.841 1.00 61.00 275 GLN A CA 1
ATOM 2128 C C . GLN A 1 275 ? -16.743 -6.298 15.582 1.00 61.00 275 GLN A C 1
ATOM 2130 O O . GLN A 1 275 ? -15.890 -5.421 15.678 1.00 61.00 275 GLN A O 1
ATOM 2135 N N . GLY A 1 276 ? -16.986 -6.919 14.421 1.00 62.16 276 GLY A N 1
ATOM 2136 C CA . GLY A 1 276 ? -16.266 -6.602 13.175 1.00 62.16 276 GLY A CA 1
ATOM 2137 C C . GLY A 1 276 ? -14.910 -7.304 12.975 1.00 62.16 276 GLY A C 1
ATOM 2138 O O . GLY A 1 276 ? -14.322 -7.166 11.901 1.00 62.16 276 GLY A O 1
ATOM 2139 N N . TRP A 1 277 ? -14.431 -8.129 13.925 1.00 71.94 277 TRP A N 1
ATOM 2140 C CA . TRP A 1 277 ? -13.110 -8.786 13.837 1.00 71.94 277 TRP A CA 1
ATOM 2141 C C . TRP A 1 277 ? -12.895 -9.561 12.533 1.00 71.94 277 TRP A C 1
ATOM 2143 O O . TRP A 1 277 ? -11.787 -9.564 12.007 1.00 71.94 277 TRP A O 1
ATOM 2153 N N . LYS A 1 278 ? -13.943 -10.186 11.977 1.00 75.94 278 LYS A N 1
ATOM 2154 C CA . LYS A 1 278 ? -13.860 -10.965 10.731 1.00 75.94 278 LYS A CA 1
ATOM 2155 C C . LYS A 1 278 ? -13.526 -10.091 9.522 1.00 75.94 278 LYS A C 1
ATOM 2157 O O . LYS A 1 278 ? -12.594 -10.409 8.794 1.00 75.94 278 LYS A O 1
ATOM 2162 N N . SER A 1 279 ? -14.254 -8.986 9.340 1.00 71.56 279 SER A N 1
ATOM 2163 C CA . SER A 1 279 ? -14.013 -8.029 8.247 1.00 71.56 279 SER A CA 1
ATOM 2164 C C . SER A 1 279 ? -12.617 -7.415 8.371 1.00 71.56 279 SER A C 1
ATOM 2166 O O . SER A 1 279 ? -11.825 -7.434 7.430 1.00 71.56 279 SER A O 1
ATOM 2168 N N . ARG A 1 280 ? -12.263 -6.994 9.591 1.00 73.44 280 ARG A N 1
ATOM 2169 C CA . ARG A 1 280 ? -10.942 -6.448 9.913 1.00 73.44 280 ARG A CA 1
ATOM 2170 C C . ARG A 1 280 ? -9.813 -7.450 9.672 1.00 73.44 280 ARG A C 1
ATOM 2172 O O . ARG A 1 280 ? -8.772 -7.069 9.156 1.00 73.44 280 ARG A O 1
ATOM 2179 N N . SER A 1 281 ? -10.018 -8.727 9.993 1.00 83.12 281 SER A N 1
ATOM 2180 C CA . SER A 1 281 ? -9.027 -9.788 9.762 1.00 83.12 281 SER A CA 1
ATOM 2181 C C . SER A 1 281 ? -8.767 -10.016 8.278 1.00 83.12 281 SER A C 1
ATOM 2183 O O . SER A 1 281 ? -7.619 -10.217 7.897 1.00 83.12 281 SER A O 1
ATOM 2185 N N . VAL A 1 282 ? -9.806 -9.946 7.436 1.00 84.44 282 VAL A N 1
ATOM 2186 C CA . VAL A 1 282 ? -9.646 -10.023 5.975 1.00 84.44 282 VAL A CA 1
ATOM 2187 C C . VAL A 1 282 ? -8.846 -8.826 5.470 1.00 84.44 282 VAL A C 1
ATOM 2189 O O . VAL A 1 282 ? -7.861 -9.026 4.765 1.00 84.44 282 VAL A O 1
ATOM 2192 N N . GLY A 1 283 ? -9.202 -7.605 5.885 1.00 84.69 283 GLY A N 1
ATOM 2193 C CA . GLY A 1 283 ? -8.446 -6.399 5.534 1.00 84.69 283 GLY A CA 1
ATOM 2194 C C . GLY A 1 283 ? -6.973 -6.499 5.939 1.00 84.69 283 GLY A C 1
ATOM 2195 O O . GLY A 1 283 ? -6.095 -6.316 5.103 1.00 84.69 283 GLY A O 1
ATOM 2196 N N . LEU A 1 284 ? -6.695 -6.901 7.186 1.00 85.94 284 LEU A N 1
ATOM 2197 C CA . LEU A 1 284 ? -5.333 -7.110 7.687 1.00 85.94 284 LEU A CA 1
ATOM 2198 C C . LEU A 1 284 ? -4.588 -8.187 6.894 1.00 85.94 284 LEU A C 1
ATOM 2200 O O . LEU A 1 284 ? -3.437 -7.984 6.525 1.00 85.94 284 LEU A O 1
ATOM 2204 N N . ALA A 1 285 ? -5.225 -9.322 6.604 1.00 89.75 285 ALA A N 1
ATOM 2205 C CA . ALA A 1 285 ? -4.586 -10.389 5.846 1.00 89.75 285 ALA A CA 1
ATOM 2206 C C . ALA A 1 285 ? -4.202 -9.926 4.439 1.00 89.75 285 ALA A C 1
ATOM 2208 O O . ALA A 1 285 ? -3.065 -10.130 4.018 1.00 89.75 285 ALA A O 1
ATOM 2209 N N . VAL A 1 286 ? -5.123 -9.261 3.740 1.00 91.25 286 VAL A N 1
ATOM 2210 C CA . VAL A 1 286 ? -4.875 -8.729 2.398 1.00 91.25 286 VAL A CA 1
ATOM 2211 C C . VAL A 1 286 ? -3.780 -7.656 2.438 1.00 91.25 286 VAL A C 1
ATOM 2213 O O . VAL A 1 286 ? -2.866 -7.711 1.622 1.00 91.25 286 VAL A O 1
ATOM 2216 N N . TYR A 1 287 ? -3.817 -6.743 3.413 1.00 92.25 287 TYR A N 1
ATOM 2217 C CA . TYR A 1 287 ? -2.799 -5.712 3.638 1.00 92.25 287 TYR A CA 1
ATOM 2218 C C . TYR A 1 287 ? -1.397 -6.305 3.811 1.00 92.25 287 TYR A C 1
ATOM 2220 O O . TYR A 1 287 ? -0.477 -5.996 3.056 1.00 92.25 287 TYR A O 1
ATOM 2228 N N . PHE A 1 288 ? -1.229 -7.180 4.804 1.00 92.06 288 PHE A N 1
ATOM 2229 C CA . PHE A 1 288 ? 0.073 -7.728 5.169 1.00 92.06 288 PHE A CA 1
ATOM 2230 C C . PHE A 1 288 ? 0.674 -8.573 4.044 1.00 92.06 288 PHE A C 1
ATOM 2232 O O . PHE A 1 288 ? 1.879 -8.515 3.791 1.00 92.06 288 PHE A O 1
ATOM 2239 N N . TRP A 1 289 ? -0.162 -9.325 3.327 1.00 93.12 289 TRP A N 1
ATOM 2240 C CA . TRP A 1 289 ? 0.288 -10.073 2.159 1.00 93.12 289 TRP A CA 1
ATOM 2241 C C . TRP A 1 289 ? 0.612 -9.178 0.965 1.00 93.12 289 TRP A C 1
ATOM 2243 O O . TRP A 1 289 ? 1.569 -9.476 0.255 1.00 93.12 289 TRP A O 1
ATOM 2253 N N . ALA A 1 290 ? -0.101 -8.065 0.766 1.00 91.75 290 ALA A N 1
ATOM 2254 C CA . ALA A 1 290 ? 0.252 -7.084 -0.258 1.00 91.75 290 ALA A CA 1
ATOM 2255 C C . ALA A 1 290 ? 1.663 -6.524 -0.021 1.00 91.75 290 ALA A C 1
ATOM 2257 O O . ALA A 1 290 ? 2.475 -6.487 -0.947 1.00 91.75 290 ALA A O 1
ATOM 2258 N N . GLN A 1 291 ? 1.989 -6.187 1.234 1.00 91.94 291 GLN A N 1
ATOM 2259 C CA . GLN A 1 291 ? 3.327 -5.733 1.633 1.00 91.94 291 GLN A CA 1
ATOM 2260 C C . GLN A 1 291 ? 4.398 -6.791 1.352 1.00 91.94 291 GLN A C 1
ATOM 2262 O O . GLN A 1 291 ? 5.452 -6.474 0.812 1.00 91.94 291 GLN A O 1
ATOM 2267 N N . MET A 1 292 ? 4.125 -8.059 1.669 1.00 91.94 292 MET A N 1
ATOM 2268 C CA . MET A 1 292 ? 5.062 -9.162 1.423 1.00 91.94 292 MET A CA 1
ATOM 2269 C C . MET A 1 292 ? 5.291 -9.423 -0.069 1.00 91.94 292 MET A C 1
ATOM 2271 O O . MET A 1 292 ? 6.419 -9.673 -0.492 1.00 91.94 292 MET A O 1
ATOM 2275 N N . ILE A 1 293 ? 4.231 -9.340 -0.877 1.00 90.62 293 ILE A N 1
ATOM 2276 C CA . ILE A 1 293 ? 4.318 -9.473 -2.334 1.00 90.62 293 ILE A CA 1
ATOM 2277 C C . ILE A 1 293 ? 5.142 -8.326 -2.922 1.00 90.62 293 ILE A C 1
ATOM 2279 O O . ILE A 1 293 ? 5.986 -8.581 -3.777 1.00 90.62 293 ILE A O 1
ATOM 2283 N N . LEU A 1 294 ? 4.949 -7.084 -2.461 1.00 89.25 294 LEU A N 1
ATOM 2284 C CA . LEU A 1 294 ? 5.781 -5.961 -2.902 1.00 89.25 294 LEU A CA 1
ATOM 2285 C C . LEU A 1 294 ? 7.225 -6.079 -2.409 1.00 89.25 294 LEU A C 1
ATOM 2287 O O . LEU A 1 294 ? 8.136 -5.794 -3.180 1.00 89.25 294 LEU A O 1
ATOM 2291 N N . ALA A 1 295 ? 7.457 -6.553 -1.183 1.00 87.50 295 ALA A N 1
ATOM 2292 C CA . ALA A 1 295 ? 8.805 -6.786 -0.670 1.00 87.50 295 ALA A CA 1
ATOM 2293 C C . ALA A 1 295 ? 9.586 -7.772 -1.552 1.00 87.50 295 ALA A C 1
ATOM 2295 O O . ALA A 1 295 ? 10.757 -7.545 -1.810 1.00 87.50 295 ALA A O 1
ATOM 2296 N N . GLY A 1 296 ? 8.936 -8.809 -2.087 1.00 84.81 296 GLY A N 1
ATOM 2297 C CA . GLY A 1 296 ? 9.563 -9.748 -3.024 1.00 84.81 296 GLY A CA 1
ATOM 2298 C C . GLY A 1 296 ? 9.768 -9.221 -4.451 1.00 84.81 296 GLY A C 1
ATOM 2299 O O . GLY A 1 296 ? 10.167 -9.993 -5.321 1.00 84.81 296 GLY A O 1
ATOM 2300 N N . THR A 1 297 ? 9.434 -7.953 -4.725 1.00 85.19 297 THR A N 1
ATOM 2301 C CA . THR A 1 297 ? 9.802 -7.291 -5.991 1.00 85.19 297 THR A CA 1
ATOM 2302 C C . THR A 1 297 ? 11.164 -6.607 -5.935 1.00 85.19 297 THR A C 1
ATOM 2304 O O . THR A 1 297 ? 11.665 -6.229 -6.994 1.00 85.19 297 THR A O 1
ATOM 2307 N N . VAL A 1 298 ? 11.701 -6.420 -4.723 1.00 78.88 298 VAL A N 1
ATOM 2308 C CA . VAL A 1 298 ? 13.088 -6.014 -4.468 1.00 78.88 298 VAL A CA 1
ATOM 2309 C C . VAL A 1 298 ? 13.995 -7.177 -4.844 1.00 78.88 298 VAL A C 1
ATOM 2311 O O . VAL A 1 298 ? 14.943 -6.924 -5.611 1.00 78.88 298 VAL A O 1
#

Secondary structure (DSSP, 8-state):
--TTHHHH-----PPPTTHHHHHHHHHHHHHHHHHTT-HHHHHHHHHHHHHHHHHHHHHHHHTT-S-HHHHHHHTTSS-HHHHHHHHHHHHHHHHHHHHHHTPPPHHHHHHHHH-SS-HHHHHHHHHHHHHSHHHHHHHHHHHHHHHHHHHHHHHTT-SSTTTTHHHHHH-TTTS-HHHHHHHHHHHHHHHHHTTTTS---TT-TT-SB---TTTHHHHHHHHHHHHHHHHHHHHH-SSSHHHHHHHHHHHHHHHHHHHHHB-STT-----SS-TTHHHHHHHHHHHHHHHHHHHTT-

Radius of gyration: 20.18 Å; chains: 1; bounding box: 60×45×52 Å

Organism: NCBI:txid1400762

Foldseek 3Di:
DVVVVVVPPQCLFFQDPDLVVQLVVLLVQLLVCQLQLPQVSVLVSLLSLLCSLLVSLVVVVVVVPPDDVVLVVCLQPDDLVSLLSVLLSLLSVLLSLLSNLPRDDPVLSVVLVPDPPPPVCLLVVLVVSCVDPSNVSSLVSNLSSLVSLLQSLLSLLDPDHSPCSVVQCVDCVQFVVVLLVVLLVVLVVVCVQQVLQPAPDPPPPRHQFHDDPVCSVVSVVSSNSLSNQLSSLRTHDPGCLSNLLSVLLSVLVVLVRCVSTGDPPPQDDDDSGRGSSVSNSSSSVSNSVSSSSSSSVD